Protein AF-A0A9D6SBI3-F1 (afdb_monomer_lite)

Secondary structure (DSSP, 8-state):
---------------------------------------PPPP-PPSS--HHHHHHHHHHH-TTGGGTEEEEEE-SS--S-TT--EEEE-TT---TTSTTTPPPPSTT--EEEEE-GGGG-TTS-HHHHHHHHHHHHHHHHHHHH-SSS-----S-HHHHHHHHHHHHHHHHHHHHHTTTT-PPPHHHHHHHHHHHHHHHHHHHHHHHHH-GGGHHHHGGGS--TTSPPP--SSPPPPPTT--

Foldseek 3Di:
DDDDDDDDDDDDDDDDDDDDDDDDDDPPPPPPPPPPPPPPPDPDDDQDDDQVNLVVLCCVLPVCLVQQAVGEDEDAADPDDPLCQKDKFFVPADDCVDPNRHAAAERNGHIYMYHYSVSCDPVWDQLLSSLVSQLNSQVRCCRYPCQLPHQADQVDVLLSVLLSQLLSLQQSLQCVLVCSRPDGDPVSNVSSVVSNCVSVVVNQVCCCVPPVVQCVQSVLQRDDRNDHRDRCRDRDDGPVPGD

Sequence (243 aa):
MGITISKSAAALSAAMAGGRPVPLLGAAFLSVWTLQWFAAPLPARGLGETPGQLSTILSDLRPDFRLYVREIRQVPRRRFPVTHYTALVRPGGDDPLEAASAPRPGRDHRNDILFYPDSFGIERTEGWRLLLLDHEYLHAKHLAEAHSVPLAGFGAAQADRHFFEAVAWGHNIAEARRGAYGPLAGRDWQEALGNYERHLEAFRQFVHRAQPSAWGYWSRFFPEPGDPFPSITTFPPAPEGSP

Radius of gyration: 23.83 Å; chains: 1; bounding box: 62×71×63 Å

pLDDT: mean 73.93, std 24.07, range [21.8, 96.62]

Structure (mmCIF, N/CA/C/O backbone):
data_AF-A0A9D6SBI3-F1
#
_entry.id   AF-A0A9D6SBI3-F1
#
loop_
_atom_site.group_PDB
_atom_site.id
_atom_site.type_symbol
_atom_site.label_atom_id
_atom_site.label_alt_id
_atom_site.label_comp_id
_atom_site.label_asym_id
_atom_site.label_entity_id
_atom_site.label_seq_id
_atom_site.pdbx_PDB_ins_code
_atom_site.Cartn_x
_atom_site.Cartn_y
_atom_site.Cartn_z
_atom_site.occupancy
_atom_site.B_iso_or_equiv
_atom_site.auth_seq_id
_atom_site.auth_comp_id
_atom_site.auth_asym_id
_atom_site.auth_atom_id
_atom_site.pdbx_PDB_model_num
ATOM 1 N N . MET A 1 1 ? -5.389 51.239 -4.627 1.00 40.69 1 MET A N 1
ATOM 2 C CA . MET A 1 1 ? -5.672 50.090 -5.516 1.00 40.69 1 MET A CA 1
ATOM 3 C C . MET A 1 1 ? -6.324 49.020 -4.645 1.00 40.69 1 MET A C 1
ATOM 5 O O . MET A 1 1 ? -5.610 48.363 -3.915 1.00 40.69 1 MET A O 1
ATOM 9 N N . GLY A 1 2 ? -7.641 48.924 -4.455 1.00 25.11 2 GLY A N 1
ATOM 10 C CA . GLY A 1 2 ? -8.756 49.058 -5.398 1.00 25.11 2 GLY A CA 1
ATOM 11 C C . GLY A 1 2 ? -9.177 47.661 -5.883 1.00 25.11 2 GLY A C 1
ATOM 12 O O . GLY A 1 2 ? -8.694 47.238 -6.920 1.00 25.11 2 GLY A O 1
ATOM 13 N N . ILE A 1 3 ? -9.825 46.850 -5.030 1.00 23.92 3 ILE A N 1
ATOM 14 C CA . ILE A 1 3 ? -11.180 46.260 -5.184 1.00 23.92 3 ILE A CA 1
ATOM 15 C C . ILE A 1 3 ? -11.633 46.126 -6.653 1.00 23.92 3 ILE A C 1
AT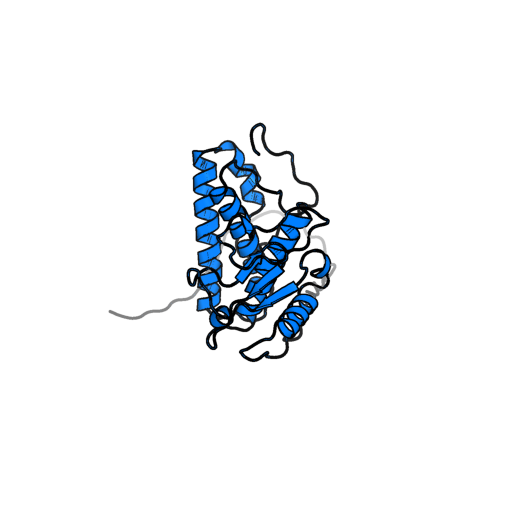OM 17 O O . ILE A 1 3 ? -11.634 47.133 -7.357 1.00 23.92 3 ILE A O 1
ATOM 21 N N . THR A 1 4 ? -12.117 44.946 -7.083 1.00 22.67 4 THR A N 1
ATOM 22 C CA . THR A 1 4 ? -13.509 44.720 -7.572 1.00 22.67 4 THR A CA 1
ATOM 23 C C . THR A 1 4 ? -13.724 43.314 -8.173 1.00 22.67 4 THR A C 1
ATOM 25 O O . THR A 1 4 ? -12.870 42.743 -8.841 1.00 22.67 4 THR A O 1
ATOM 28 N N . ILE A 1 5 ? -14.915 42.798 -7.865 1.00 25.52 5 ILE A N 1
ATOM 29 C CA . ILE A 1 5 ? -15.647 41.588 -8.276 1.00 25.52 5 ILE A CA 1
ATOM 30 C C . ILE A 1 5 ? -16.266 41.748 -9.682 1.00 25.52 5 ILE A C 1
ATOM 32 O O . ILE A 1 5 ? -16.777 42.823 -9.954 1.00 25.52 5 ILE A O 1
ATOM 36 N N . SER A 1 6 ? -16.389 40.688 -10.499 1.00 22.30 6 SER A N 1
ATOM 37 C CA . SER A 1 6 ? -17.553 40.423 -11.400 1.00 22.30 6 SER A CA 1
ATOM 38 C C . SER A 1 6 ? -17.340 39.055 -12.076 1.00 22.30 6 SER A C 1
ATOM 40 O O . SER A 1 6 ? -16.240 38.812 -12.550 1.00 22.30 6 SER A O 1
ATOM 42 N N . LYS A 1 7 ? -18.196 38.021 -12.082 1.00 22.55 7 LYS A N 1
ATOM 43 C CA . LYS A 1 7 ? -19.643 37.832 -12.330 1.00 22.55 7 LYS A CA 1
ATOM 44 C C . LYS A 1 7 ? -20.159 38.315 -13.699 1.00 22.55 7 LYS A C 1
ATOM 46 O O . LYS A 1 7 ? -20.086 39.499 -14.000 1.00 22.55 7 LYS A O 1
ATOM 51 N N . SER A 1 8 ? -20.800 37.364 -14.396 1.00 22.08 8 SER A N 1
ATOM 52 C CA . SER A 1 8 ? -21.839 37.506 -15.439 1.00 22.08 8 SER A CA 1
ATOM 53 C C . SER A 1 8 ? -21.331 37.817 -16.861 1.00 22.08 8 SER A C 1
ATOM 55 O O . SER A 1 8 ? -20.632 38.794 -17.064 1.00 22.08 8 SER A O 1
ATOM 57 N N . ALA A 1 9 ? -21.480 36.921 -17.845 1.00 22.86 9 ALA A N 1
ATOM 58 C CA . ALA A 1 9 ? -22.693 36.454 -18.548 1.00 22.86 9 ALA A CA 1
ATOM 59 C C . ALA A 1 9 ? -23.105 37.354 -19.730 1.00 22.86 9 ALA A C 1
ATOM 61 O O . ALA A 1 9 ? -23.306 38.545 -19.535 1.00 22.86 9 ALA A O 1
ATOM 62 N N . ALA A 1 10 ? -23.273 36.723 -20.904 1.00 23.36 10 ALA A N 1
ATOM 63 C CA . ALA A 1 10 ? -24.149 37.031 -22.058 1.00 23.36 10 ALA A CA 1
ATOM 64 C C . ALA A 1 10 ? -23.394 36.654 -23.356 1.00 23.36 10 ALA A C 1
ATOM 66 O O . ALA A 1 10 ? -22.311 37.170 -23.590 1.00 23.36 10 ALA A O 1
ATOM 67 N N . ALA A 1 11 ? -23.749 35.619 -24.124 1.00 22.62 11 ALA A N 1
ATOM 68 C CA . ALA A 1 11 ? -25.006 35.290 -24.813 1.00 22.62 11 ALA A CA 1
ATOM 69 C C . ALA A 1 11 ? -25.201 36.017 -26.161 1.00 22.62 11 ALA A C 1
ATOM 71 O O . ALA A 1 11 ? -24.987 37.221 -26.255 1.00 22.62 11 ALA A O 1
ATOM 72 N N . LEU A 1 12 ? -25.737 35.237 -27.120 1.00 23.00 12 LEU A N 1
ATOM 73 C CA . LEU A 1 12 ? -26.330 35.593 -28.425 1.00 23.00 12 LEU A CA 1
ATOM 74 C C . LEU A 1 12 ? -25.349 35.984 -29.547 1.00 23.00 12 LEU A C 1
ATOM 76 O O . LEU A 1 12 ? -24.367 36.663 -29.313 1.00 23.00 12 LEU A O 1
ATOM 80 N N . SER A 1 13 ? -25.568 35.665 -30.823 1.00 25.75 13 SER A N 1
ATOM 81 C CA . SER A 1 13 ? -26.599 34.903 -31.543 1.00 25.75 13 SER A CA 1
ATOM 82 C C . SER A 1 13 ? -26.115 34.786 -32.994 1.00 25.75 13 SER A C 1
ATOM 84 O O . SER A 1 13 ? -25.568 35.759 -33.504 1.00 25.75 13 SER A O 1
ATOM 86 N N . ALA A 1 14 ? -26.408 33.686 -33.687 1.00 26.80 14 ALA A N 1
ATOM 87 C CA . ALA A 1 14 ? -26.990 33.739 -35.034 1.00 26.80 14 ALA A CA 1
ATOM 88 C C . ALA A 1 14 ? -27.436 32.336 -35.455 1.00 26.80 14 ALA A C 1
ATOM 90 O O . ALA A 1 14 ? -26.639 31.419 -35.627 1.00 26.80 14 ALA A O 1
ATOM 91 N N . ALA A 1 15 ? -28.751 32.207 -35.568 1.00 26.50 15 ALA A N 1
ATOM 92 C CA . ALA A 1 15 ? -29.478 31.052 -36.052 1.00 26.50 15 ALA A CA 1
ATOM 93 C C . ALA A 1 15 ? -29.765 31.175 -37.560 1.00 26.50 15 ALA A C 1
ATOM 95 O O . ALA A 1 15 ? -29.523 32.225 -38.153 1.00 26.50 15 ALA A O 1
ATOM 96 N N . MET A 1 16 ? -30.450 30.138 -38.067 1.00 29.08 16 MET A N 1
ATOM 97 C CA . MET A 1 16 ? -31.272 30.041 -39.294 1.00 29.08 16 MET A CA 1
ATOM 98 C C . MET A 1 16 ? -30.563 29.264 -40.430 1.00 29.08 16 MET A C 1
ATOM 100 O O . MET A 1 16 ? -29.425 29.558 -40.752 1.00 29.08 16 MET A O 1
ATOM 104 N N . ALA A 1 17 ? -31.152 28.254 -41.085 1.00 32.38 17 ALA A N 1
ATOM 105 C CA . ALA A 1 17 ? -32.557 27.851 -41.169 1.00 32.38 17 ALA A CA 1
ATOM 106 C C . ALA A 1 17 ? -32.738 26.399 -41.675 1.00 32.38 17 ALA A C 1
ATOM 108 O O . ALA A 1 17 ? -31.908 25.887 -42.420 1.00 32.38 17 ALA A O 1
ATOM 109 N N . GLY A 1 18 ? -33.910 25.827 -41.357 1.00 31.30 18 GLY A N 1
ATOM 110 C CA . GLY A 1 18 ? -34.549 24.698 -42.053 1.00 31.30 18 GLY A CA 1
ATOM 111 C C . GLY A 1 18 ? -34.526 23.398 -41.243 1.00 31.30 18 GLY A C 1
ATOM 112 O O . GLY A 1 18 ? -33.473 22.819 -41.053 1.00 31.30 18 GLY A O 1
ATOM 113 N N . GLY A 1 19 ? -35.607 22.836 -40.708 1.00 33.25 19 GLY A N 1
ATOM 114 C CA . GLY A 1 19 ? -37.036 23.050 -40.899 1.00 33.25 19 GLY A CA 1
ATOM 115 C C . GLY A 1 19 ? -37.713 21.676 -40.942 1.00 33.25 19 GLY A C 1
ATOM 116 O O . GLY A 1 19 ? -37.512 20.958 -41.915 1.00 33.25 19 GLY A O 1
ATOM 117 N N . ARG A 1 20 ? -38.477 21.316 -39.896 1.00 39.62 20 ARG A N 1
ATOM 118 C CA . ARG A 1 20 ? -39.782 20.604 -39.910 1.00 39.62 20 ARG A CA 1
ATOM 119 C C . ARG A 1 20 ? -40.164 20.067 -38.510 1.00 39.62 20 ARG A C 1
ATOM 121 O O . ARG A 1 20 ? -39.271 19.670 -37.768 1.00 39.62 20 ARG A O 1
ATOM 128 N N . PRO A 1 21 ? -41.465 20.051 -38.146 1.00 47.12 21 PRO A N 1
ATOM 129 C CA . PRO A 1 21 ? -41.946 19.655 -36.820 1.00 47.12 21 PRO A CA 1
ATOM 130 C C . PRO A 1 21 ? -42.383 18.181 -36.773 1.00 47.12 21 PRO A C 1
ATOM 132 O O . PRO A 1 21 ? -42.987 17.691 -37.726 1.00 47.12 21 PRO A O 1
ATOM 135 N N . VAL A 1 22 ? -42.147 17.500 -35.646 1.00 38.94 22 VAL A N 1
ATOM 136 C CA . VAL A 1 22 ? -42.739 16.191 -35.287 1.00 38.94 22 VAL A CA 1
ATOM 137 C C . VAL A 1 22 ? -42.985 16.187 -33.759 1.00 38.94 22 VAL A C 1
ATOM 139 O O . VAL A 1 22 ? -42.202 16.811 -33.041 1.00 38.94 22 VAL A O 1
ATOM 142 N N . PRO A 1 23 ? -44.100 15.615 -33.253 1.00 42.81 23 PRO A N 1
ATOM 143 C CA . PRO A 1 23 ? -44.744 16.064 -32.019 1.00 42.81 23 PRO A CA 1
ATOM 144 C C . PRO A 1 23 ? -44.244 15.383 -30.735 1.00 42.81 23 PRO A C 1
ATOM 146 O O . PRO A 1 23 ? -43.630 14.321 -30.758 1.00 42.81 23 PRO A O 1
ATOM 149 N N . LEU A 1 24 ? -44.586 16.043 -29.622 1.00 41.03 24 LEU A N 1
ATOM 150 C CA . LEU A 1 24 ? -44.698 15.562 -28.239 1.00 41.03 24 LEU A CA 1
ATOM 151 C C . LEU A 1 24 ? -44.748 14.037 -28.073 1.00 41.03 24 LEU A C 1
ATOM 153 O O . LEU A 1 24 ? -45.721 13.421 -28.492 1.00 41.03 24 LEU A O 1
ATOM 157 N N . LEU A 1 25 ? -43.788 13.482 -27.326 1.00 34.31 25 LEU A N 1
ATOM 158 C CA . LEU A 1 25 ? -43.951 12.279 -26.504 1.00 34.31 25 LEU A CA 1
ATOM 159 C C . LEU A 1 25 ? -42.795 12.190 -25.492 1.00 34.31 25 LEU A C 1
ATOM 161 O O . LEU A 1 25 ? -41.629 12.244 -25.867 1.00 34.31 25 LEU A O 1
ATOM 165 N N . GLY A 1 26 ? -43.138 12.008 -24.216 1.00 29.22 26 GLY A N 1
ATOM 166 C CA . GLY A 1 26 ? -42.244 11.414 -23.221 1.00 29.22 26 GLY A CA 1
ATOM 167 C C . GLY A 1 26 ? -41.414 12.384 -22.385 1.00 29.22 26 GLY A C 1
ATOM 168 O O . GLY A 1 26 ? -40.230 12.586 -22.633 1.00 29.22 26 GLY A O 1
ATOM 169 N N . ALA A 1 27 ? -42.006 12.885 -21.299 1.00 33.59 27 ALA A N 1
ATOM 170 C CA . ALA A 1 27 ? -41.242 13.261 -20.117 1.00 33.59 27 ALA A CA 1
ATOM 171 C C . ALA A 1 27 ? -40.546 12.002 -19.564 1.00 33.59 27 ALA A C 1
ATOM 173 O O . ALA A 1 27 ? -41.149 11.218 -18.833 1.00 33.59 27 ALA A O 1
ATOM 174 N N . ALA A 1 28 ? -39.289 11.780 -19.944 1.00 32.66 28 ALA A N 1
ATOM 175 C CA . ALA A 1 28 ? -38.443 10.786 -19.303 1.00 32.66 28 ALA A CA 1
ATOM 176 C C . ALA A 1 28 ? -37.880 11.397 -18.013 1.00 32.66 28 ALA A C 1
ATOM 178 O O . ALA A 1 28 ? -36.919 12.164 -18.027 1.00 32.66 28 ALA A O 1
ATOM 179 N N . PHE A 1 29 ? -38.521 11.061 -16.894 1.00 29.39 29 PHE A N 1
ATOM 180 C CA . PHE A 1 29 ? -37.948 11.166 -15.557 1.00 29.39 29 PHE A CA 1
ATOM 181 C C . PHE A 1 29 ? -36.638 10.360 -15.520 1.00 29.39 29 PHE A C 1
ATOM 183 O O . PHE A 1 29 ? -36.647 9.146 -15.315 1.00 29.39 29 PHE A O 1
ATOM 190 N N . LEU A 1 30 ? -35.496 11.022 -15.710 1.00 25.56 30 LEU A N 1
ATOM 191 C CA . LEU A 1 30 ? -34.204 10.476 -15.304 1.00 25.56 30 LEU A CA 1
ATOM 192 C C . LEU A 1 30 ? -34.139 10.554 -13.779 1.00 25.56 30 LEU A C 1
ATOM 194 O O . LEU A 1 30 ? -33.688 11.530 -13.187 1.00 25.56 30 LEU A O 1
ATOM 198 N N . SER A 1 31 ? -34.663 9.505 -13.154 1.00 25.56 31 SER A N 1
ATOM 199 C CA . SER A 1 31 ? -34.461 9.224 -11.740 1.00 25.56 31 SER A CA 1
ATOM 200 C C . SER A 1 31 ? -32.987 8.873 -11.568 1.00 25.56 31 SER A C 1
ATOM 202 O O . SER A 1 31 ? -32.574 7.741 -11.819 1.00 25.56 31 SER A O 1
ATOM 204 N N . VAL A 1 32 ? -32.174 9.864 -11.208 1.00 25.27 32 VAL A N 1
ATOM 205 C CA . VAL A 1 32 ? -30.809 9.632 -10.741 1.00 25.27 32 VAL A CA 1
ATOM 206 C C . VAL A 1 32 ? -30.940 8.907 -9.407 1.00 25.27 32 VAL A C 1
ATOM 208 O O . VAL A 1 32 ? -31.175 9.518 -8.369 1.00 25.27 32 VAL A O 1
ATOM 211 N N . TRP A 1 33 ? -30.831 7.582 -9.442 1.00 21.80 33 TRP A N 1
ATOM 212 C CA . TRP A 1 33 ? -30.535 6.798 -8.255 1.00 21.80 33 TRP A CA 1
ATOM 213 C C . TRP A 1 33 ? -29.133 7.194 -7.791 1.00 21.80 33 TRP A C 1
ATOM 215 O O . TRP A 1 33 ? -28.132 6.639 -8.236 1.00 21.80 33 TRP A O 1
ATOM 225 N N . THR A 1 34 ? -29.044 8.178 -6.901 1.00 27.89 34 THR A N 1
ATOM 226 C CA . THR A 1 34 ? -27.882 8.316 -6.030 1.00 27.89 34 THR A CA 1
ATOM 227 C C . THR A 1 34 ? -27.866 7.096 -5.118 1.00 27.89 34 THR A C 1
ATOM 229 O O . THR A 1 34 ? -28.517 7.080 -4.075 1.00 27.89 34 THR A O 1
ATOM 232 N N . LEU A 1 35 ? -27.132 6.055 -5.510 1.00 25.70 35 LEU A N 1
ATOM 233 C CA . LEU A 1 35 ? -26.641 5.052 -4.572 1.00 25.70 35 LEU A CA 1
ATOM 234 C C . LEU A 1 35 ? -25.623 5.748 -3.656 1.00 25.70 35 LEU A C 1
ATOM 236 O O . LEU A 1 35 ? -24.416 5.671 -3.859 1.00 25.70 35 LEU A O 1
ATOM 240 N N . GLN A 1 36 ? -26.123 6.477 -2.657 1.00 26.06 36 GLN A N 1
ATOM 241 C CA . GLN A 1 36 ? -25.340 6.819 -1.478 1.00 26.06 36 GLN A CA 1
ATOM 242 C C . GLN A 1 36 ? -25.132 5.517 -0.711 1.00 26.06 36 GLN A C 1
ATOM 244 O O . GLN A 1 36 ? -25.975 5.092 0.077 1.00 26.06 36 GLN A O 1
ATOM 249 N N . TRP A 1 37 ? -24.017 4.848 -0.992 1.00 28.08 37 TRP A N 1
ATOM 250 C CA . TRP A 1 37 ? -23.485 3.842 -0.089 1.00 28.08 37 TRP A CA 1
ATOM 251 C C . TRP A 1 37 ? -23.109 4.567 1.199 1.00 28.08 37 TRP A C 1
ATOM 253 O O . TRP A 1 37 ? -22.059 5.199 1.291 1.00 28.08 37 TRP A O 1
ATOM 263 N N . PHE A 1 38 ? -23.991 4.516 2.193 1.00 29.05 38 PHE A N 1
ATOM 264 C CA . PHE A 1 38 ? -23.597 4.779 3.566 1.00 29.05 38 PHE A CA 1
ATOM 265 C C . PHE A 1 38 ? -22.684 3.624 3.978 1.00 29.05 38 PHE A C 1
ATOM 267 O O . PHE A 1 38 ? -23.150 2.600 4.474 1.00 29.05 38 PHE A O 1
ATOM 274 N N . ALA A 1 39 ? -21.380 3.764 3.735 1.00 35.59 39 ALA A N 1
ATOM 275 C CA . ALA A 1 39 ? -20.413 3.023 4.524 1.00 35.59 39 ALA A CA 1
ATOM 276 C C . ALA A 1 39 ? -20.689 3.418 5.978 1.00 35.59 39 ALA A C 1
ATOM 278 O O . ALA A 1 39 ? -20.607 4.599 6.331 1.00 35.59 39 ALA A O 1
ATOM 279 N N . ALA A 1 40 ? -21.136 2.459 6.790 1.00 32.94 40 ALA A N 1
ATOM 280 C CA . ALA A 1 40 ? -21.323 2.700 8.209 1.00 32.94 40 ALA A CA 1
ATOM 281 C C . ALA A 1 40 ? -19.995 3.243 8.762 1.00 32.94 40 ALA A C 1
ATOM 283 O O . ALA A 1 40 ? -18.948 2.667 8.452 1.00 32.94 40 ALA A O 1
ATOM 284 N N . PRO A 1 41 ? -20.000 4.351 9.525 1.00 40.28 41 PRO A N 1
ATOM 285 C CA . PRO A 1 41 ? -18.776 4.830 10.140 1.00 40.28 41 PRO A CA 1
ATOM 286 C C . PRO A 1 41 ? -18.218 3.703 11.010 1.00 40.28 41 PRO A C 1
ATOM 288 O O . PRO A 1 41 ? -18.918 3.183 11.884 1.00 40.28 41 PRO A O 1
ATOM 291 N N . LEU A 1 42 ? -16.979 3.295 10.728 1.00 46.16 42 LEU A N 1
ATOM 292 C CA . LEU A 1 42 ? -16.265 2.360 11.585 1.00 46.16 42 LEU A CA 1
ATOM 293 C C . LEU A 1 42 ? -16.191 2.969 12.999 1.00 46.16 42 LEU A C 1
ATOM 295 O O . LEU A 1 42 ? -16.091 4.193 13.142 1.00 46.16 42 LEU A O 1
ATOM 299 N N . PRO A 1 43 ? -16.344 2.155 14.057 1.00 39.28 43 PRO A N 1
ATOM 300 C CA . PRO A 1 43 ? -16.328 2.662 15.420 1.00 39.28 43 PRO A CA 1
ATOM 301 C C . PRO A 1 43 ? -14.975 3.313 15.706 1.00 39.28 43 PRO A C 1
ATOM 303 O O . PRO A 1 43 ? -13.946 2.692 15.461 1.00 39.28 43 PRO A O 1
ATOM 306 N N . ALA A 1 44 ? -14.982 4.519 16.282 1.00 41.78 44 ALA A N 1
ATOM 307 C CA . ALA A 1 44 ? -13.768 5.250 16.636 1.00 41.78 44 ALA A CA 1
ATOM 308 C C . ALA A 1 44 ? -12.866 4.403 17.557 1.00 41.78 44 ALA A C 1
ATOM 310 O O . ALA A 1 44 ? -13.132 4.251 18.753 1.00 41.78 44 ALA A O 1
ATOM 311 N N . ARG A 1 45 ? -11.803 3.820 16.993 1.00 48.06 45 ARG A N 1
ATOM 312 C CA . ARG A 1 45 ? -10.835 2.975 17.711 1.00 48.06 45 ARG A CA 1
ATOM 313 C C . ARG A 1 45 ? -9.715 3.843 18.296 1.00 48.06 45 ARG A C 1
ATOM 315 O O . ARG A 1 45 ? -9.148 4.693 17.606 1.00 48.06 45 ARG A O 1
ATOM 322 N N . GLY A 1 46 ? -9.423 3.650 19.584 1.00 43.94 46 GLY A N 1
ATOM 323 C CA . GLY A 1 46 ? -8.416 4.403 20.339 1.00 43.94 46 GLY A CA 1
ATOM 324 C C . GLY A 1 46 ? -6.970 4.028 19.996 1.00 43.94 46 GLY A C 1
ATOM 325 O O . GLY A 1 46 ? -6.706 3.017 19.356 1.00 43.94 46 GLY A O 1
ATOM 326 N N . LEU A 1 47 ? -6.037 4.865 20.443 1.00 51.28 47 LEU A N 1
ATOM 327 C CA . LEU A 1 47 ? -4.593 4.692 20.278 1.00 51.28 47 LEU A CA 1
ATOM 328 C C . LEU A 1 47 ? -4.076 3.542 21.147 1.00 51.28 47 LEU A C 1
ATOM 330 O O . LEU A 1 47 ? -4.422 3.466 22.324 1.00 51.28 47 LEU A O 1
ATOM 334 N N . GLY A 1 48 ? -3.229 2.678 20.580 1.00 65.44 48 GLY A N 1
ATOM 335 C CA . GLY A 1 48 ? -2.722 1.478 21.259 1.00 65.44 48 GLY A CA 1
ATOM 336 C C . GLY A 1 48 ? -3.425 0.187 20.838 1.00 65.44 48 GLY A C 1
ATOM 337 O O . GLY A 1 48 ? -3.643 -0.693 21.670 1.00 65.44 48 GLY A O 1
ATOM 338 N N . GLU A 1 49 ? -3.798 0.075 19.562 1.00 78.00 49 GLU A N 1
ATOM 339 C CA . GLU A 1 49 ? -4.414 -1.137 19.032 1.00 78.00 49 GLU A CA 1
ATOM 340 C C . GLU A 1 49 ? -3.495 -2.346 19.200 1.00 78.00 49 GLU A C 1
ATOM 342 O O . GLU A 1 49 ? -2.335 -2.364 18.788 1.00 78.00 49 GLU A O 1
ATOM 347 N N . THR A 1 50 ? -4.057 -3.388 19.796 1.00 87.44 50 THR A N 1
ATOM 348 C CA . THR A 1 50 ? -3.426 -4.698 19.875 1.00 87.44 50 THR A CA 1
ATOM 349 C C . THR A 1 50 ? -3.421 -5.366 18.498 1.00 87.44 50 THR A C 1
ATOM 351 O O . THR A 1 50 ? -4.322 -5.128 17.686 1.00 87.44 50 THR A O 1
ATOM 354 N N . PRO A 1 51 ? -2.488 -6.298 18.242 1.00 89.56 51 PRO A N 1
ATOM 355 C CA . PRO A 1 51 ? -2.519 -7.146 17.053 1.00 89.56 51 PRO A CA 1
ATOM 356 C C . PRO A 1 51 ? -3.881 -7.791 16.756 1.00 89.56 51 PRO A C 1
ATOM 358 O O . PRO A 1 51 ? -4.305 -7.859 15.604 1.00 89.56 51 PRO A O 1
ATOM 361 N N . GLY A 1 52 ? -4.594 -8.230 17.800 1.00 91.38 52 GLY A N 1
ATOM 362 C CA . GLY A 1 52 ? -5.929 -8.814 17.668 1.00 91.38 52 GLY A CA 1
ATOM 363 C C . GLY A 1 52 ? -6.959 -7.809 17.154 1.00 91.38 52 GLY A C 1
ATOM 364 O O . GLY A 1 52 ? -7.720 -8.133 16.248 1.00 91.38 52 GLY A O 1
ATOM 365 N N . GLN A 1 53 ? -6.937 -6.575 17.667 1.00 90.75 53 GLN A N 1
ATOM 366 C CA . GLN A 1 53 ? -7.810 -5.508 17.175 1.00 90.75 53 GLN A CA 1
ATOM 367 C C . GLN A 1 53 ? -7.512 -5.191 15.713 1.00 90.75 53 GLN A C 1
ATOM 369 O O . GLN A 1 53 ? -8.448 -5.219 14.922 1.00 90.75 53 GLN A O 1
ATOM 374 N N . LEU A 1 54 ? -6.239 -4.985 15.344 1.00 91.06 54 LEU A N 1
ATOM 375 C CA . LEU A 1 54 ? -5.813 -4.746 13.953 1.00 91.06 54 LEU A CA 1
ATOM 376 C C . LEU A 1 54 ? -6.251 -5.871 13.015 1.00 91.06 54 LEU A C 1
ATOM 378 O O . LEU A 1 54 ? -6.689 -5.616 11.897 1.00 91.06 54 LEU A O 1
ATOM 382 N N . SER A 1 55 ? -6.199 -7.115 13.487 1.00 93.94 55 SER A N 1
ATOM 383 C CA . SER A 1 55 ? -6.678 -8.253 12.714 1.00 93.94 55 SER A CA 1
ATOM 384 C C . SER A 1 55 ? -8.190 -8.224 12.497 1.00 93.94 55 SER A C 1
ATOM 386 O O . SER A 1 55 ? -8.632 -8.640 11.430 1.00 93.94 55 SER A O 1
ATOM 388 N N . THR A 1 56 ? -8.976 -7.766 13.473 1.00 93.44 56 THR A N 1
ATOM 389 C CA . THR A 1 56 ? -10.418 -7.551 13.295 1.00 93.44 56 THR A CA 1
ATOM 390 C C . THR A 1 56 ? -10.670 -6.417 12.309 1.00 93.44 56 THR A C 1
ATOM 392 O O . THR A 1 56 ? -11.452 -6.597 11.386 1.00 93.44 56 THR A O 1
ATOM 395 N N . ILE A 1 57 ? -9.948 -5.296 12.436 1.00 91.75 57 ILE A N 1
ATOM 396 C CA . ILE A 1 57 ? -10.045 -4.168 11.497 1.00 91.75 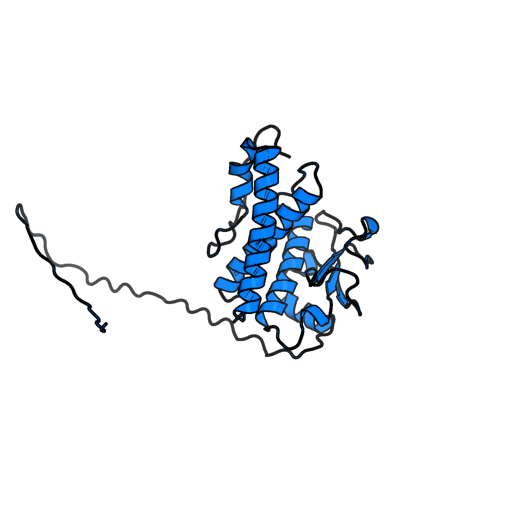57 ILE A CA 1
ATOM 397 C C . ILE A 1 57 ? -9.824 -4.639 10.058 1.00 91.75 57 ILE A C 1
ATOM 399 O O . ILE A 1 57 ? -10.634 -4.355 9.179 1.00 91.75 57 ILE A O 1
ATOM 403 N N . LEU A 1 58 ? -8.730 -5.366 9.820 1.00 93.44 58 LEU A N 1
ATOM 404 C CA . LEU A 1 58 ? -8.389 -5.829 8.482 1.00 93.44 58 LEU A CA 1
ATOM 405 C C . LEU A 1 58 ? -9.391 -6.874 7.975 1.00 93.44 58 LEU A C 1
ATOM 407 O O . LEU A 1 58 ? -9.685 -6.890 6.787 1.00 93.44 58 LEU A O 1
ATOM 411 N N . SER A 1 59 ? -9.971 -7.687 8.863 1.00 94.88 59 SER A N 1
ATOM 412 C CA . SER A 1 59 ? -11.063 -8.601 8.509 1.00 94.88 59 SER A CA 1
ATOM 413 C C . SER A 1 59 ? -12.327 -7.870 8.066 1.00 94.88 59 SER A C 1
ATOM 415 O O . SER A 1 59 ? -13.000 -8.345 7.154 1.00 94.88 59 SER A O 1
ATOM 417 N N . ASP A 1 60 ? -12.655 -6.750 8.714 1.00 93.06 60 ASP A N 1
ATOM 418 C CA . ASP A 1 60 ? -13.809 -5.922 8.358 1.00 93.06 60 ASP A CA 1
ATOM 419 C C . ASP A 1 60 ? -13.583 -5.252 6.990 1.00 93.06 60 ASP A C 1
ATOM 421 O O . ASP A 1 60 ? -14.490 -5.197 6.161 1.00 93.06 60 ASP A O 1
ATOM 425 N N . LEU A 1 61 ? -12.359 -4.770 6.740 1.00 92.31 61 LEU A N 1
ATOM 426 C CA . LEU A 1 61 ? -11.989 -4.065 5.510 1.00 92.31 61 LEU A CA 1
ATOM 427 C C . LEU A 1 61 ? -11.807 -5.011 4.312 1.00 92.31 61 LEU A C 1
ATOM 429 O O . LEU A 1 61 ? -12.228 -4.701 3.197 1.00 92.31 61 LEU A O 1
ATOM 433 N N . ARG A 1 62 ? -11.172 -6.166 4.536 1.00 94.00 62 ARG A N 1
ATOM 434 C CA . ARG A 1 62 ? -10.804 -7.166 3.526 1.00 94.00 62 ARG A CA 1
ATOM 435 C C . ARG A 1 62 ? -11.109 -8.572 4.060 1.00 94.00 62 ARG A C 1
ATOM 437 O O . ARG A 1 62 ? -10.224 -9.227 4.611 1.00 94.00 62 ARG A O 1
ATOM 444 N N . PRO A 1 63 ? -12.340 -9.086 3.883 1.00 94.69 63 PRO A N 1
ATOM 445 C CA . PRO A 1 63 ? -12.742 -10.389 4.429 1.00 94.69 63 PRO A CA 1
ATOM 446 C C . PRO A 1 63 ? -11.884 -11.582 3.972 1.00 94.69 63 PRO A C 1
ATOM 448 O O . PRO A 1 63 ? -11.858 -12.617 4.635 1.00 94.69 63 PRO A O 1
ATOM 451 N N . ASP A 1 64 ? -11.161 -11.446 2.858 1.00 93.38 64 ASP A N 1
ATOM 452 C CA . ASP A 1 64 ? -10.262 -12.461 2.305 1.00 93.38 64 ASP A CA 1
ATOM 453 C C . ASP A 1 64 ? -8.821 -12.384 2.847 1.00 93.38 64 ASP A C 1
ATOM 455 O O . ASP A 1 64 ? -8.006 -13.241 2.510 1.00 93.38 64 ASP A O 1
ATOM 459 N N . PHE A 1 65 ? -8.471 -11.421 3.713 1.00 94.06 65 PHE A N 1
ATOM 460 C CA . PHE A 1 65 ? -7.073 -11.180 4.107 1.00 94.06 65 PHE A CA 1
ATOM 461 C C . PHE A 1 65 ? -6.357 -12.396 4.701 1.00 94.06 65 PHE A C 1
ATOM 463 O O . PHE A 1 65 ? -5.148 -12.537 4.527 1.00 94.06 65 PHE A O 1
ATOM 470 N N . ARG A 1 66 ? -7.084 -13.314 5.352 1.00 94.94 66 ARG A N 1
ATOM 471 C CA . ARG A 1 66 ? -6.525 -14.550 5.930 1.00 94.94 66 ARG A CA 1
ATOM 472 C C . ARG A 1 66 ? -5.968 -15.530 4.896 1.00 94.94 66 ARG A C 1
ATOM 474 O O . ARG A 1 66 ? -5.226 -16.442 5.279 1.00 94.94 66 ARG A O 1
ATOM 481 N N . LEU A 1 67 ? -6.313 -15.353 3.620 1.00 92.69 67 LEU A N 1
ATOM 482 C CA . LEU A 1 67 ? -5.713 -16.097 2.517 1.00 92.69 67 LEU A CA 1
ATOM 483 C C . LEU A 1 67 ? -4.251 -15.689 2.291 1.00 92.69 67 LEU A C 1
ATOM 485 O O . LEU A 1 67 ? -3.452 -16.544 1.928 1.00 92.69 67 LEU A O 1
ATOM 489 N N . TYR A 1 68 ? -3.877 -14.436 2.578 1.00 93.62 68 TYR A N 1
ATOM 490 C CA . TYR A 1 68 ? -2.556 -13.880 2.233 1.00 93.62 68 TYR A CA 1
ATOM 491 C C . TYR A 1 68 ? -1.725 -13.470 3.456 1.00 93.62 68 TYR A C 1
ATOM 493 O O . TYR A 1 68 ? -0.495 -13.547 3.449 1.00 93.62 68 TYR A O 1
ATOM 501 N N . VAL A 1 69 ? -2.389 -13.065 4.536 1.00 96.00 69 VAL A N 1
ATOM 502 C CA . VAL A 1 69 ? -1.764 -12.619 5.782 1.00 96.00 69 VAL A CA 1
ATOM 503 C C . VAL A 1 69 ? -1.907 -13.711 6.832 1.00 96.00 69 VAL A C 1
ATOM 505 O O . VAL A 1 69 ? -3.010 -14.151 7.170 1.00 96.00 69 VAL A O 1
ATOM 508 N N . ARG A 1 70 ? -0.773 -14.149 7.381 1.00 96.44 70 ARG A N 1
ATOM 509 C CA . ARG A 1 70 ? -0.735 -15.142 8.457 1.00 96.44 70 ARG A CA 1
ATOM 510 C C . ARG A 1 70 ? -1.093 -14.489 9.787 1.00 96.44 70 ARG A C 1
ATOM 512 O O . ARG A 1 70 ? -2.011 -14.935 10.476 1.00 96.44 70 ARG A O 1
ATOM 519 N N . GLU A 1 71 ? -0.365 -13.435 10.134 1.00 95.50 71 GLU A N 1
ATOM 520 C CA . GLU A 1 71 ? -0.422 -12.786 11.438 1.00 95.50 71 GLU A CA 1
ATOM 521 C C . GLU A 1 71 ? -0.089 -11.294 11.318 1.00 95.50 71 GLU A C 1
ATOM 523 O O . GLU A 1 71 ? 0.710 -10.898 10.474 1.00 95.50 71 GLU A O 1
ATOM 528 N N . ILE A 1 72 ? -0.679 -10.471 12.184 1.00 94.62 72 ILE A N 1
ATOM 529 C CA . ILE A 1 72 ? -0.233 -9.095 12.419 1.00 94.62 72 ILE A CA 1
ATOM 530 C C . ILE A 1 72 ? 0.559 -9.118 13.721 1.00 94.62 72 ILE A C 1
ATOM 532 O O . ILE A 1 72 ? 0.073 -9.642 14.719 1.00 94.62 72 ILE A O 1
ATOM 536 N N . ARG A 1 73 ? 1.772 -8.573 13.727 1.00 92.88 73 ARG A N 1
ATOM 537 C CA . ARG A 1 73 ? 2.663 -8.545 14.886 1.00 92.88 73 ARG A CA 1
ATOM 538 C C . ARG A 1 73 ? 3.046 -7.117 15.217 1.00 92.88 73 ARG A C 1
ATOM 540 O O . ARG A 1 73 ? 3.457 -6.350 14.353 1.00 92.88 73 ARG A O 1
ATOM 547 N N . GLN A 1 74 ? 2.951 -6.772 16.493 1.00 87.88 74 GLN A N 1
ATOM 548 C CA . GLN A 1 74 ? 3.421 -5.484 16.982 1.00 87.88 74 GLN A CA 1
ATOM 549 C C . GLN A 1 74 ? 4.925 -5.549 17.250 1.00 87.88 74 GLN A C 1
ATOM 551 O O . GLN A 1 74 ? 5.395 -6.433 17.969 1.00 87.88 74 GLN A O 1
ATOM 556 N N . VAL A 1 75 ? 5.671 -4.581 16.723 1.00 83.88 75 VAL A N 1
ATOM 557 C CA . VAL A 1 75 ? 7.099 -4.416 17.003 1.00 83.88 75 VAL A CA 1
ATOM 558 C C . VAL A 1 75 ? 7.276 -3.223 17.950 1.00 83.88 75 VAL A C 1
ATOM 560 O O . VAL A 1 75 ? 6.852 -2.117 17.612 1.00 83.88 75 VAL A O 1
ATOM 563 N N . PRO A 1 76 ? 7.887 -3.401 19.141 1.00 70.75 76 PRO A N 1
ATOM 564 C CA . PRO A 1 76 ? 7.879 -2.382 20.197 1.00 70.75 76 PRO A CA 1
ATOM 565 C C . PRO A 1 76 ? 8.513 -1.045 19.811 1.00 70.75 76 PRO A C 1
ATOM 567 O O . PRO A 1 76 ? 8.143 -0.006 20.352 1.00 70.75 76 PRO A O 1
ATOM 570 N N . ARG A 1 77 ? 9.506 -1.071 18.918 1.00 68.00 77 ARG A N 1
ATOM 571 C CA . ARG A 1 77 ? 10.184 0.120 18.411 1.00 68.00 77 ARG A CA 1
ATOM 572 C C . ARG A 1 77 ? 10.537 -0.069 16.952 1.00 68.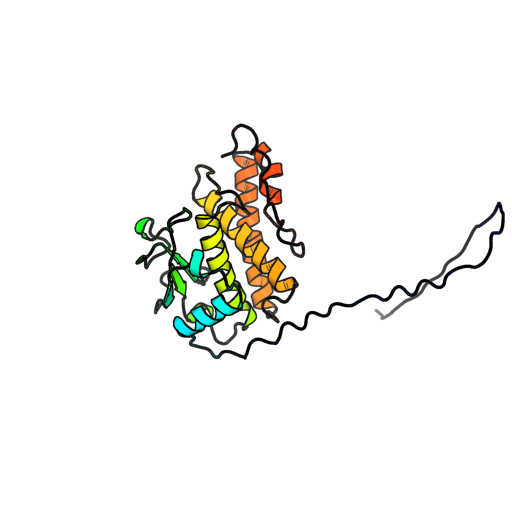00 77 ARG A C 1
ATOM 574 O O . ARG A 1 77 ? 11.092 -1.101 16.574 1.00 68.00 77 ARG A O 1
ATOM 581 N N . ARG A 1 78 ? 10.282 0.967 16.164 1.00 69.31 78 ARG A N 1
ATOM 582 C CA . ARG A 1 78 ? 10.793 1.075 14.805 1.00 69.31 78 ARG A CA 1
ATOM 583 C C . ARG A 1 78 ? 12.318 1.194 14.855 1.00 69.31 78 ARG A C 1
ATOM 585 O O . ARG A 1 78 ? 12.847 2.061 15.547 1.00 69.31 78 ARG A O 1
ATOM 592 N N . ARG A 1 79 ? 13.026 0.313 14.143 1.00 68.69 79 ARG A N 1
ATOM 593 C CA . ARG A 1 79 ? 14.494 0.372 13.961 1.00 68.69 79 ARG A CA 1
ATOM 594 C C . ARG A 1 79 ? 14.897 1.048 12.642 1.00 68.69 79 ARG A C 1
ATOM 596 O O . ARG A 1 79 ? 16.076 1.141 12.324 1.00 68.69 79 ARG A O 1
ATOM 603 N N . PHE A 1 80 ? 13.909 1.526 11.892 1.00 65.88 80 PHE A N 1
ATOM 604 C CA . PHE A 1 80 ? 14.022 1.992 10.511 1.00 65.88 80 PHE A CA 1
ATOM 605 C C . PHE A 1 80 ? 13.495 3.423 10.385 1.00 65.88 80 PHE A C 1
ATOM 607 O O . PHE A 1 80 ? 12.868 3.922 11.325 1.00 65.88 80 PHE A O 1
ATOM 614 N N . PRO A 1 81 ? 13.725 4.099 9.245 1.00 64.94 81 PRO A N 1
ATOM 615 C CA . PRO A 1 81 ? 13.256 5.462 9.045 1.00 64.94 81 PRO A CA 1
ATOM 616 C C . PRO A 1 81 ? 11.753 5.606 9.308 1.00 64.94 81 PRO A C 1
ATOM 618 O O . PRO A 1 81 ? 10.970 4.696 9.036 1.00 64.94 81 PRO A O 1
ATOM 621 N N . VAL A 1 82 ? 11.345 6.794 9.758 1.00 58.72 82 VAL A N 1
ATOM 622 C CA . VAL A 1 82 ? 9.939 7.171 10.022 1.00 58.72 82 VAL A CA 1
ATOM 623 C C . VAL A 1 82 ? 8.997 6.996 8.822 1.00 58.72 82 VAL A C 1
ATOM 625 O O . VAL A 1 82 ? 7.784 7.016 8.992 1.00 58.72 82 VAL A O 1
ATOM 628 N N . THR A 1 83 ? 9.536 6.757 7.628 1.00 61.12 83 THR A N 1
ATOM 629 C CA . THR A 1 83 ? 8.783 6.439 6.410 1.00 61.12 83 THR A CA 1
ATOM 630 C C . THR A 1 83 ? 8.363 4.968 6.289 1.00 61.12 83 THR A C 1
ATOM 632 O O . THR A 1 83 ? 7.592 4.646 5.394 1.00 61.12 83 THR A O 1
ATOM 635 N N . HIS A 1 84 ? 8.844 4.064 7.156 1.00 70.38 84 HIS A N 1
ATOM 636 C CA . HIS A 1 84 ? 8.382 2.667 7.219 1.00 70.38 84 HIS A CA 1
ATOM 637 C C . HIS A 1 84 ? 7.343 2.535 8.327 1.00 70.38 84 HIS A C 1
ATOM 639 O O . HIS A 1 84 ? 7.692 2.337 9.492 1.00 70.38 84 HIS A O 1
ATOM 645 N N . TYR A 1 85 ? 6.076 2.751 7.980 1.00 77.81 85 TYR A N 1
ATOM 646 C CA . TYR A 1 85 ? 4.976 2.773 8.948 1.00 77.81 85 TYR A CA 1
ATOM 647 C C . TYR A 1 85 ? 4.519 1.373 9.367 1.00 77.81 85 TYR A C 1
ATOM 649 O O . TYR A 1 85 ? 4.058 1.151 10.488 1.00 77.81 85 TYR A O 1
ATOM 657 N N . THR A 1 86 ? 4.680 0.432 8.463 1.00 86.00 86 THR A N 1
ATOM 658 C CA . THR A 1 86 ? 4.361 -0.982 8.581 1.00 86.00 86 THR A CA 1
ATOM 659 C C . THR A 1 86 ? 5.341 -1.729 7.683 1.00 86.00 86 THR A C 1
ATOM 661 O O . THR A 1 86 ? 6.135 -1.100 6.972 1.00 86.00 86 THR A O 1
ATOM 664 N N . ALA A 1 87 ? 5.366 -3.054 7.775 1.00 90.38 87 ALA A N 1
ATOM 665 C CA . ALA A 1 87 ? 6.125 -3.849 6.825 1.00 90.38 87 ALA A CA 1
ATOM 666 C C . ALA A 1 87 ? 5.560 -5.255 6.677 1.00 90.38 87 ALA A C 1
ATOM 668 O O . ALA A 1 87 ? 5.175 -5.879 7.663 1.00 90.38 87 ALA A O 1
ATOM 669 N N . LEU A 1 88 ? 5.621 -5.795 5.469 1.00 94.12 88 LEU A N 1
ATOM 670 C CA . LEU A 1 88 ? 5.364 -7.198 5.208 1.00 94.12 88 LEU A CA 1
ATOM 671 C C . LEU A 1 88 ? 6.659 -8.016 5.278 1.00 94.12 88 LEU A C 1
ATOM 673 O O . LEU A 1 88 ? 7.647 -7.709 4.611 1.00 94.12 88 LEU A O 1
ATOM 677 N N . VAL A 1 89 ? 6.648 -9.094 6.056 1.00 94.56 89 VAL A N 1
ATOM 678 C CA . VAL A 1 89 ? 7.801 -9.987 6.237 1.00 94.56 89 VAL A CA 1
ATOM 679 C C . VAL A 1 89 ? 7.381 -11.444 6.149 1.00 94.56 89 VAL A C 1
ATOM 681 O O . VAL A 1 89 ? 6.223 -11.794 6.370 1.00 94.56 89 VAL A O 1
ATOM 684 N N . ARG A 1 90 ? 8.328 -12.343 5.877 1.00 94.81 90 ARG A N 1
ATOM 685 C CA . ARG A 1 90 ? 8.049 -13.782 5.991 1.00 94.81 90 ARG A CA 1
ATOM 686 C C . ARG A 1 90 ? 7.666 -14.156 7.431 1.00 94.81 90 ARG A C 1
ATOM 688 O O . ARG A 1 90 ? 8.076 -13.463 8.367 1.00 94.81 90 ARG A O 1
ATOM 695 N N . PRO A 1 91 ? 6.986 -15.298 7.645 1.00 95.56 91 PRO A N 1
ATOM 696 C CA . PRO A 1 91 ? 6.725 -15.808 8.987 1.00 95.56 91 PRO A CA 1
ATOM 697 C C . PRO A 1 91 ? 7.985 -15.830 9.859 1.00 95.56 91 PRO A C 1
ATOM 699 O O . PRO A 1 91 ? 8.994 -16.434 9.486 1.00 95.56 91 PRO A O 1
ATOM 702 N N . GLY A 1 92 ? 7.919 -15.150 11.005 1.00 92.06 92 GLY A N 1
ATOM 703 C CA . GLY A 1 92 ? 9.023 -15.047 11.965 1.00 92.06 92 GLY A CA 1
ATOM 704 C C . GLY A 1 92 ? 10.120 -14.020 11.643 1.00 92.06 92 GLY A C 1
ATOM 705 O O . GLY A 1 92 ? 11.032 -13.885 12.449 1.00 92.06 92 GLY A O 1
ATOM 706 N N . GLY A 1 93 ? 10.054 -13.287 10.524 1.00 91.75 93 GLY A N 1
ATOM 707 C CA . GLY A 1 93 ? 10.972 -12.167 10.257 1.00 91.75 93 GLY A CA 1
ATOM 708 C C . GLY A 1 93 ? 10.694 -10.963 11.166 1.00 91.75 93 GLY A C 1
ATOM 709 O O . GLY A 1 93 ? 9.554 -10.732 11.555 1.00 91.75 93 GLY A O 1
ATOM 710 N N . ASP A 1 94 ? 11.696 -10.183 11.536 1.00 88.25 94 ASP A N 1
ATOM 711 C CA . ASP A 1 94 ? 11.541 -9.039 12.453 1.00 88.25 94 ASP A CA 1
ATOM 712 C C . ASP A 1 94 ? 12.166 -7.738 11.929 1.00 88.25 94 ASP A C 1
ATOM 714 O O . ASP A 1 94 ? 11.853 -6.659 12.442 1.00 88.25 94 ASP A O 1
ATOM 718 N N . ASP A 1 95 ? 12.970 -7.832 10.869 1.00 85.62 95 ASP A N 1
ATOM 719 C CA . ASP A 1 95 ? 13.637 -6.706 10.219 1.00 85.62 95 ASP A CA 1
ATOM 720 C C . ASP A 1 95 ? 13.386 -6.705 8.697 1.00 85.62 95 ASP A C 1
ATOM 722 O O . ASP A 1 95 ? 14.043 -7.461 7.983 1.00 85.62 95 ASP A O 1
ATOM 726 N N . PRO A 1 96 ? 12.482 -5.863 8.162 1.00 83.75 96 PRO A N 1
ATOM 727 C CA . PRO A 1 96 ? 12.181 -5.802 6.732 1.00 83.75 96 PRO A CA 1
ATOM 728 C C . PRO A 1 96 ? 13.328 -5.281 5.851 1.00 83.75 96 PRO A C 1
ATOM 730 O O . PRO A 1 96 ? 13.214 -5.343 4.628 1.00 83.75 96 PRO A O 1
ATOM 733 N N . LEU A 1 97 ? 14.416 -4.753 6.423 1.00 82.88 97 LEU A N 1
ATOM 734 C CA . LEU A 1 97 ? 15.614 -4.387 5.664 1.00 82.88 97 LEU A CA 1
ATOM 735 C C . LEU A 1 97 ? 16.567 -5.571 5.480 1.00 82.88 97 LEU A C 1
ATOM 737 O O . LEU A 1 97 ? 17.425 -5.536 4.596 1.00 82.88 97 LEU A O 1
ATOM 741 N N . GLU A 1 98 ? 16.423 -6.623 6.282 1.00 84.94 98 GLU A N 1
ATOM 742 C CA . GLU A 1 98 ? 17.210 -7.834 6.122 1.00 84.94 98 GLU A CA 1
ATOM 743 C C . GLU A 1 98 ? 16.630 -8.722 5.022 1.00 84.94 98 GLU A C 1
ATOM 745 O O . GLU A 1 98 ? 15.464 -9.120 5.052 1.00 84.94 98 GLU A O 1
ATOM 750 N N . ALA A 1 99 ? 17.490 -9.148 4.093 1.00 84.56 99 ALA A N 1
ATOM 751 C CA . ALA A 1 99 ? 17.128 -10.125 3.066 1.00 84.56 99 ALA A CA 1
ATOM 752 C C . ALA A 1 99 ? 16.592 -11.434 3.671 1.00 84.56 99 ALA A C 1
ATOM 754 O O . ALA A 1 99 ? 15.775 -12.118 3.058 1.00 84.56 99 ALA A O 1
ATOM 755 N N . ALA A 1 100 ? 17.022 -11.769 4.893 1.00 89.12 100 ALA A N 1
ATOM 756 C CA . ALA A 1 100 ? 16.436 -12.856 5.649 1.00 89.12 100 ALA A CA 1
ATOM 757 C C . ALA A 1 100 ? 14.935 -12.605 5.859 1.00 89.12 100 ALA A C 1
ATOM 759 O O . ALA A 1 100 ? 14.139 -13.429 5.449 1.00 89.12 100 ALA A O 1
ATOM 760 N N . SER A 1 101 ? 14.482 -11.480 6.393 1.00 91.06 101 SER A N 1
ATOM 761 C CA . SER A 1 101 ? 13.050 -11.285 6.674 1.00 91.06 101 SER A CA 1
ATOM 762 C C . SER A 1 101 ? 12.165 -11.051 5.445 1.00 91.06 101 SER A C 1
ATOM 764 O O . SER A 1 101 ? 10.947 -10.955 5.611 1.00 91.06 101 SER A O 1
ATOM 766 N N . ALA A 1 102 ? 12.736 -10.979 4.239 1.00 90.00 102 ALA A N 1
ATOM 767 C CA . ALA A 1 102 ? 12.001 -10.714 3.007 1.00 90.00 102 ALA A CA 1
ATOM 768 C C . ALA A 1 102 ? 10.752 -11.611 2.871 1.00 90.00 102 ALA A C 1
ATOM 770 O O . ALA A 1 102 ? 10.832 -12.819 3.141 1.00 90.00 102 ALA A O 1
ATOM 771 N N . PRO A 1 103 ? 9.596 -11.045 2.478 1.00 91.88 103 PRO A N 1
ATOM 772 C CA . PRO A 1 103 ? 8.360 -11.798 2.336 1.00 91.88 103 PRO A CA 1
ATOM 773 C C . PRO A 1 103 ? 8.485 -12.863 1.243 1.00 91.88 103 PRO A C 1
ATOM 775 O O . PRO A 1 103 ? 9.247 -12.731 0.285 1.00 91.88 103 PRO A O 1
ATOM 778 N N . ARG 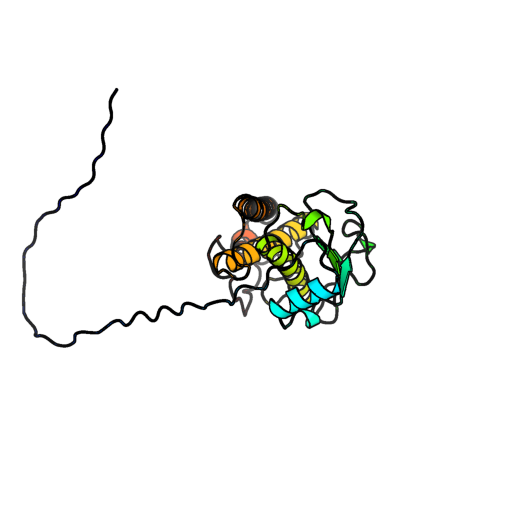A 1 104 ? 7.738 -13.956 1.404 1.00 89.62 104 ARG A N 1
ATOM 779 C CA . ARG A 1 104 ? 7.739 -15.080 0.465 1.00 89.62 104 ARG A CA 1
ATOM 780 C C . ARG A 1 104 ? 6.650 -14.877 -0.592 1.00 89.62 104 ARG A C 1
ATOM 782 O O . ARG A 1 104 ? 5.494 -14.709 -0.196 1.00 89.62 104 ARG A O 1
ATOM 789 N N . PRO A 1 105 ? 6.984 -14.912 -1.893 1.00 88.81 105 PRO A N 1
ATOM 790 C CA . PRO A 1 105 ? 5.991 -14.930 -2.961 1.00 88.81 105 PRO A CA 1
ATOM 791 C C . PRO A 1 105 ? 5.390 -16.329 -3.127 1.00 88.81 105 PRO A C 1
ATOM 793 O O . PRO A 1 105 ? 6.034 -17.318 -2.784 1.00 88.81 105 PRO A O 1
ATOM 796 N N . GLY A 1 106 ? 4.198 -16.414 -3.717 1.00 86.19 106 GLY A N 1
ATOM 797 C CA . GLY A 1 106 ? 3.521 -17.660 -4.081 1.00 86.19 106 GLY A CA 1
ATOM 798 C C . GLY A 1 106 ? 2.225 -17.906 -3.307 1.00 86.19 106 GLY A C 1
ATOM 799 O O . GLY A 1 106 ? 2.093 -17.527 -2.147 1.00 86.19 106 GLY A O 1
ATOM 800 N N . ARG A 1 107 ? 1.271 -18.586 -3.954 1.00 85.19 107 ARG A N 1
ATOM 801 C CA . ARG A 1 107 ? -0.107 -18.775 -3.454 1.00 85.19 107 ARG A CA 1
ATOM 802 C C . ARG A 1 107 ? -0.208 -19.503 -2.116 1.00 85.19 107 ARG A C 1
ATOM 804 O O . ARG A 1 107 ? -1.127 -19.241 -1.351 1.00 85.19 107 ARG A O 1
ATOM 811 N N . ASP A 1 108 ? 0.739 -20.392 -1.832 1.00 86.88 108 ASP A N 1
ATOM 812 C CA . ASP A 1 108 ? 0.760 -21.179 -0.593 1.00 86.88 108 ASP A CA 1
ATOM 813 C C . ASP A 1 108 ? 1.503 -20.466 0.550 1.00 86.88 108 ASP A C 1
ATOM 815 O O . ASP A 1 108 ? 1.612 -20.984 1.667 1.00 86.88 108 ASP A O 1
ATOM 819 N N . HIS A 1 109 ? 2.037 -19.269 0.291 1.00 90.12 109 HIS A N 1
ATOM 820 C CA . HIS A 1 109 ? 2.768 -18.487 1.270 1.00 90.12 109 HIS A CA 1
ATOM 821 C C . HIS A 1 109 ? 1.903 -17.376 1.848 1.00 90.12 109 HIS A C 1
ATOM 823 O O . HIS A 1 109 ? 1.341 -16.544 1.145 1.00 90.12 109 HIS A O 1
ATOM 829 N N . ARG A 1 110 ? 1.859 -17.346 3.180 1.00 94.81 110 ARG A N 1
ATOM 830 C CA . ARG A 1 110 ? 1.263 -16.257 3.947 1.00 94.81 110 ARG A CA 1
ATOM 831 C C . ARG A 1 110 ? 2.347 -15.542 4.723 1.00 94.81 110 ARG A C 1
ATOM 833 O O . ARG A 1 110 ? 3.166 -16.195 5.375 1.00 94.81 110 ARG A O 1
ATOM 840 N N . ASN A 1 111 ? 2.338 -14.222 4.645 1.00 94.88 111 ASN A N 1
ATOM 841 C CA . ASN A 1 111 ? 3.339 -13.358 5.260 1.00 94.88 111 ASN A CA 1
ATOM 842 C C . ASN A 1 111 ? 2.779 -12.704 6.532 1.00 94.88 111 ASN A C 1
ATOM 844 O O . ASN A 1 111 ? 1.565 -12.675 6.746 1.00 94.88 111 ASN A O 1
ATOM 848 N N . ASP A 1 112 ? 3.664 -12.229 7.399 1.00 96.62 112 ASP A N 1
ATOM 849 C CA . ASP A 1 112 ? 3.299 -11.488 8.601 1.00 96.62 112 ASP A CA 1
ATOM 850 C C . ASP A 1 112 ? 3.350 -9.983 8.310 1.00 96.62 112 ASP A C 1
ATOM 852 O O . ASP A 1 112 ? 4.262 -9.514 7.631 1.00 96.62 112 ASP A O 1
ATOM 856 N N . ILE A 1 113 ? 2.416 -9.222 8.876 1.00 94.88 113 ILE A N 1
ATOM 857 C CA . ILE A 1 113 ? 2.473 -7.757 8.885 1.00 94.88 113 ILE A CA 1
ATOM 858 C C . ILE A 1 113 ? 3.108 -7.311 10.198 1.00 94.88 113 ILE A C 1
ATOM 860 O O . ILE A 1 113 ? 2.605 -7.625 11.275 1.00 94.88 113 ILE A O 1
ATOM 864 N N . LEU A 1 114 ? 4.193 -6.553 10.119 1.00 92.12 114 LEU A N 1
ATOM 865 C CA . LEU A 1 114 ? 4.773 -5.825 11.234 1.00 92.12 114 LEU A CA 1
ATOM 866 C C . LEU A 1 114 ? 4.104 -4.461 11.355 1.00 92.12 114 LEU A C 1
ATOM 868 O O . LEU A 1 114 ? 4.045 -3.684 10.403 1.00 92.12 114 LEU A O 1
ATOM 872 N N . PHE A 1 115 ? 3.644 -4.163 12.560 1.00 88.19 115 PHE A N 1
ATOM 873 C CA . PHE A 1 115 ? 3.045 -2.892 12.915 1.00 88.19 115 PHE A CA 1
ATOM 874 C C . PHE A 1 115 ? 3.889 -2.170 13.976 1.00 88.19 115 PHE A C 1
ATOM 876 O O . PHE A 1 115 ? 4.274 -2.771 14.985 1.00 88.19 115 PHE A O 1
ATOM 883 N N . TYR A 1 116 ? 4.146 -0.875 13.763 1.00 84.75 116 TYR A N 1
ATOM 884 C CA . TYR A 1 116 ? 4.879 -0.012 14.692 1.00 84.75 116 TYR A CA 1
ATOM 885 C C . TYR A 1 116 ? 3.920 0.989 15.368 1.00 84.75 116 TYR A C 1
ATOM 887 O O . TYR A 1 116 ? 3.335 1.820 14.673 1.00 84.75 116 TYR A O 1
ATOM 895 N N . PRO A 1 117 ? 3.758 0.965 16.708 1.00 79.31 117 PRO A N 1
ATOM 896 C CA . PRO A 1 117 ? 2.787 1.807 17.423 1.00 79.31 117 PRO A CA 1
ATOM 897 C C . PRO A 1 117 ? 2.884 3.313 17.149 1.00 79.31 117 PRO A C 1
ATOM 899 O O . PRO A 1 117 ? 1.879 4.018 17.156 1.00 79.31 117 PRO A O 1
ATOM 902 N N . ASP A 1 118 ? 4.091 3.809 16.883 1.00 76.62 118 ASP A N 1
ATOM 903 C CA . ASP A 1 118 ? 4.365 5.212 16.567 1.00 76.62 118 ASP A CA 1
ATOM 904 C C . ASP A 1 118 ? 3.818 5.640 15.190 1.00 76.62 118 ASP A C 1
ATOM 906 O O . ASP A 1 118 ? 3.530 6.818 14.982 1.00 76.62 118 ASP A O 1
ATOM 910 N N . SER A 1 119 ? 3.590 4.699 14.268 1.00 76.44 119 SER A N 1
ATOM 911 C CA . SER A 1 119 ? 2.959 4.956 12.963 1.00 76.44 119 SER A CA 1
ATOM 912 C C . SER A 1 119 ? 1.514 5.404 13.069 1.00 76.44 119 SER A C 1
ATOM 914 O O . SER A 1 119 ? 1.014 6.098 12.183 1.00 76.44 119 SER A O 1
ATOM 916 N N . PHE A 1 120 ? 0.850 4.992 14.144 1.00 75.06 120 PHE A N 1
ATOM 917 C CA . PHE A 1 120 ? -0.546 5.290 14.432 1.00 75.06 120 PHE A CA 1
ATOM 918 C C . PHE A 1 120 ? -0.661 6.351 15.524 1.00 75.06 120 PHE A C 1
ATOM 920 O O . PHE A 1 120 ? -1.633 6.356 16.263 1.00 75.06 120 PHE A O 1
ATOM 927 N N . GLY A 1 121 ? 0.343 7.225 15.658 1.00 68.12 121 GLY A N 1
ATOM 928 C CA . GLY A 1 121 ? 0.391 8.245 16.702 1.00 68.12 121 GLY A CA 1
ATOM 929 C C . GLY A 1 121 ? -0.872 9.111 16.783 1.00 68.12 121 GLY A C 1
ATOM 930 O O . GLY A 1 121 ? -1.628 9.234 15.824 1.00 68.12 121 GLY A O 1
ATOM 931 N N . ILE A 1 122 ? -1.061 9.756 17.939 1.00 66.44 122 ILE A N 1
ATOM 932 C CA . ILE A 1 122 ? -2.320 10.398 18.365 1.00 66.44 122 ILE A CA 1
ATOM 933 C C . ILE A 1 122 ? -2.881 11.452 17.415 1.00 66.44 122 ILE A C 1
ATOM 935 O O . ILE A 1 122 ? -4.056 11.795 17.461 1.00 66.44 122 ILE A O 1
ATOM 939 N N . GLU A 1 123 ? -2.020 11.983 16.566 1.00 79.00 123 GLU A N 1
ATOM 940 C CA . GLU A 1 123 ? -2.363 13.031 15.633 1.00 79.00 123 GLU A CA 1
ATOM 941 C C . GLU A 1 123 ? -2.846 12.474 14.273 1.00 79.00 123 GLU A C 1
ATOM 943 O O . GLU A 1 123 ? -3.277 13.237 13.409 1.00 79.00 123 GLU A O 1
ATOM 948 N N . ARG A 1 124 ? -2.684 11.168 14.009 1.00 86.56 124 ARG A N 1
ATOM 949 C CA . ARG A 1 124 ? -3.079 10.509 12.751 1.00 86.56 124 ARG A CA 1
ATOM 950 C C . ARG A 1 124 ? -4.561 10.161 12.774 1.00 86.56 124 ARG A C 1
ATOM 952 O O . ARG A 1 124 ? -5.119 9.815 13.813 1.00 86.56 124 ARG A O 1
ATOM 959 N N . THR A 1 125 ? -5.199 10.227 11.611 1.00 88.94 125 THR A N 1
ATOM 960 C CA . THR A 1 125 ? -6.610 9.849 11.490 1.00 88.94 125 THR A CA 1
ATOM 961 C C . THR A 1 125 ? -6.817 8.340 11.578 1.00 88.94 125 THR A C 1
ATOM 963 O O . THR A 1 125 ? -5.902 7.543 11.378 1.00 88.94 125 THR A O 1
ATOM 966 N N . GLU A 1 126 ? -8.052 7.921 11.860 1.00 88.94 126 GLU A N 1
ATOM 967 C CA . GLU A 1 126 ? -8.449 6.522 11.676 1.00 88.94 126 GLU A CA 1
ATOM 968 C C . GLU A 1 126 ? -8.251 6.069 10.229 1.00 88.94 126 GLU A C 1
ATOM 970 O O . GLU A 1 126 ? -7.662 5.014 10.005 1.00 88.94 126 GLU A O 1
ATOM 975 N N . GLY A 1 127 ? -8.612 6.914 9.258 1.00 91.81 127 GLY A N 1
ATOM 976 C CA . GLY A 1 127 ? -8.412 6.607 7.847 1.00 91.81 127 GLY A CA 1
ATOM 977 C C . GLY A 1 127 ? -6.957 6.298 7.495 1.00 91.81 127 GLY A C 1
ATOM 978 O O . GLY A 1 127 ? -6.705 5.396 6.705 1.00 91.81 127 GLY A O 1
ATOM 979 N N . TRP A 1 128 ? -5.989 6.970 8.127 1.00 92.19 128 TRP A N 1
ATOM 980 C CA . TRP A 1 128 ? -4.564 6.692 7.917 1.00 92.19 128 TRP A CA 1
ATOM 981 C C . TRP A 1 128 ? -4.170 5.287 8.380 1.00 92.19 128 TRP A C 1
ATOM 983 O O . TRP A 1 128 ? -3.413 4.596 7.706 1.00 92.19 128 TRP A O 1
ATOM 993 N N . ARG A 1 129 ? -4.717 4.834 9.511 1.00 89.19 129 ARG A N 1
ATOM 994 C CA . ARG A 1 129 ? -4.460 3.488 10.044 1.00 89.19 129 ARG A CA 1
ATOM 995 C C . ARG A 1 129 ? -5.015 2.410 9.121 1.00 89.19 129 ARG A C 1
ATOM 997 O O . ARG A 1 129 ? -4.313 1.454 8.806 1.00 89.19 129 ARG A O 1
ATOM 1004 N N . LEU A 1 130 ? -6.256 2.593 8.668 1.00 93.00 130 LEU A N 1
ATOM 1005 C CA . LEU A 1 130 ? -6.911 1.691 7.718 1.00 93.00 130 LEU A CA 1
ATOM 1006 C C . LEU A 1 130 ? -6.138 1.620 6.402 1.00 93.00 130 LEU A C 1
ATOM 1008 O O . LEU A 1 130 ? -5.887 0.527 5.905 1.00 93.00 130 LEU A O 1
ATOM 1012 N N . LEU A 1 131 ? -5.700 2.776 5.901 1.00 94.00 131 LEU A N 1
ATOM 1013 C CA . LEU A 1 131 ? -4.884 2.886 4.699 1.00 94.00 131 LEU A CA 1
ATOM 1014 C C . LEU A 1 131 ? -3.595 2.066 4.823 1.00 94.00 131 LEU A C 1
ATOM 1016 O O . LEU A 1 131 ? -3.300 1.271 3.939 1.00 94.00 131 LEU A O 1
ATOM 1020 N N . LEU A 1 132 ? -2.847 2.219 5.921 1.00 93.38 132 LEU A N 1
ATOM 1021 C CA . LEU A 1 132 ? -1.591 1.491 6.129 1.00 93.38 132 LEU A CA 1
ATOM 1022 C C . LEU A 1 132 ? -1.789 -0.025 6.271 1.00 93.38 132 LEU A C 1
ATOM 1024 O O . LEU A 1 132 ? -0.990 -0.798 5.751 1.00 93.38 132 LEU A O 1
ATOM 1028 N N . LEU A 1 133 ? -2.850 -0.468 6.954 1.00 92.75 133 LEU A N 1
ATOM 1029 C CA . LEU A 1 133 ? -3.167 -1.898 7.038 1.00 92.75 133 LEU A CA 1
ATOM 1030 C C . LEU A 1 133 ? -3.502 -2.483 5.664 1.00 92.75 133 LEU A C 1
ATOM 1032 O O . LEU A 1 133 ? -3.043 -3.576 5.331 1.00 92.75 133 LEU A O 1
ATOM 1036 N N . ASP A 1 134 ? -4.296 -1.759 4.879 1.00 94.38 134 ASP A N 1
ATOM 1037 C CA . ASP A 1 134 ? -4.687 -2.196 3.545 1.00 94.38 134 ASP A CA 1
ATOM 1038 C C . ASP A 1 134 ? -3.501 -2.191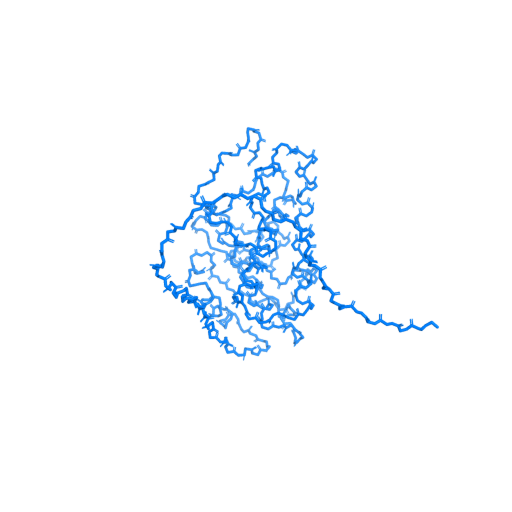 2.571 1.00 94.38 134 ASP A C 1
ATOM 1040 O O . ASP A 1 134 ? -3.390 -3.086 1.740 1.00 94.38 134 ASP A O 1
ATOM 1044 N N . HIS A 1 135 ? -2.567 -1.246 2.719 1.00 95.00 135 HIS A N 1
ATOM 1045 C CA . HIS A 1 135 ? -1.311 -1.193 1.958 1.00 95.00 135 HIS A CA 1
ATOM 1046 C C . HIS A 1 135 ? -0.499 -2.486 2.095 1.00 95.00 135 HIS A C 1
ATOM 1048 O O . HIS A 1 135 ? -0.124 -3.103 1.098 1.00 95.00 135 HIS A O 1
ATOM 1054 N N . GLU A 1 136 ? -0.289 -2.967 3.322 1.00 94.50 136 GLU A N 1
ATOM 1055 C CA . GLU A 1 136 ? 0.446 -4.221 3.540 1.00 94.50 136 GLU A CA 1
ATOM 1056 C C . GLU A 1 136 ? -0.342 -5.461 3.107 1.00 94.50 136 GLU A C 1
ATOM 1058 O O . GLU A 1 136 ? 0.241 -6.440 2.632 1.00 94.50 136 GLU A O 1
ATOM 1063 N N . TYR A 1 137 ? -1.672 -5.439 3.244 1.00 93.88 137 TYR A N 1
ATOM 1064 C CA . TYR A 1 137 ? -2.522 -6.495 2.693 1.00 93.88 137 TYR A CA 1
ATOM 1065 C C . TYR A 1 137 ? -2.382 -6.585 1.170 1.00 93.88 137 TYR A C 1
ATOM 1067 O O . TYR A 1 137 ? -2.282 -7.694 0.643 1.00 93.88 137 TYR A O 1
ATOM 1075 N N . LEU A 1 138 ? -2.329 -5.453 0.463 1.00 91.81 138 LEU A N 1
ATOM 1076 C CA . LEU A 1 138 ? -2.147 -5.438 -0.987 1.00 91.81 138 LEU A CA 1
ATOM 1077 C C . LEU A 1 138 ? -0.798 -6.021 -1.386 1.00 91.81 138 LEU A C 1
ATOM 1079 O O . LEU A 1 138 ? -0.760 -6.842 -2.299 1.00 91.81 138 LEU A O 1
ATOM 1083 N N . HIS A 1 139 ? 0.278 -5.692 -0.667 1.00 92.62 139 HIS A N 1
ATOM 1084 C CA . HIS A 1 139 ? 1.575 -6.347 -0.864 1.00 92.62 139 HIS A CA 1
ATOM 1085 C C . HIS A 1 139 ? 1.476 -7.863 -0.673 1.00 92.62 139 HIS A C 1
ATOM 1087 O O . HIS A 1 139 ? 1.964 -8.630 -1.506 1.00 92.62 139 HIS A O 1
ATOM 1093 N N . ALA A 1 140 ? 0.799 -8.318 0.386 1.00 92.75 140 ALA A N 1
ATOM 1094 C CA . ALA A 1 140 ? 0.631 -9.743 0.661 1.00 92.75 140 ALA A CA 1
ATOM 1095 C C . ALA A 1 140 ? -0.155 -10.451 -0.450 1.00 92.75 140 ALA A C 1
ATOM 1097 O O . ALA A 1 140 ? 0.257 -11.510 -0.926 1.00 92.75 140 ALA A O 1
ATOM 1098 N N . LYS A 1 141 ? -1.261 -9.848 -0.891 1.00 90.62 141 LYS A N 1
ATOM 1099 C CA . LYS A 1 141 ? -2.105 -10.369 -1.965 1.00 90.62 141 LYS A CA 1
ATOM 1100 C C . LYS A 1 141 ? -1.378 -10.384 -3.303 1.00 90.62 141 LYS A C 1
ATOM 1102 O O . LYS A 1 141 ? -1.446 -11.374 -4.025 1.00 90.62 141 LYS A O 1
ATOM 1107 N N . HIS A 1 142 ? -0.641 -9.324 -3.623 1.00 87.25 142 HIS A N 1
ATOM 1108 C CA . HIS A 1 142 ? 0.137 -9.228 -4.856 1.00 87.25 142 HIS A CA 1
ATOM 1109 C C . HIS A 1 142 ? 1.201 -10.328 -4.917 1.00 87.25 142 HIS A C 1
ATOM 1111 O O . HIS A 1 142 ? 1.269 -11.055 -5.909 1.00 87.25 142 HIS A O 1
ATOM 1117 N N . LEU A 1 143 ? 1.954 -10.525 -3.831 1.00 88.69 143 LEU A N 1
ATOM 1118 C CA . LEU A 1 143 ? 2.955 -11.589 -3.726 1.00 88.69 143 LEU A CA 1
ATOM 1119 C C . LEU A 1 143 ? 2.356 -12.997 -3.815 1.00 88.69 143 LEU A C 1
ATOM 1121 O O . LEU A 1 143 ? 3.009 -13.899 -4.344 1.00 88.69 143 LEU A O 1
ATOM 1125 N N . ALA A 1 144 ? 1.140 -13.199 -3.307 1.00 86.56 144 ALA A N 1
ATOM 1126 C CA . ALA A 1 144 ? 0.467 -14.491 -3.345 1.00 86.56 144 ALA A CA 1
ATOM 1127 C C . ALA A 1 144 ? -0.143 -14.803 -4.722 1.00 86.56 144 ALA A C 1
ATOM 1129 O O . ALA A 1 144 ? 0.012 -15.915 -5.226 1.00 86.56 144 ALA A O 1
ATOM 1130 N N . GLU A 1 145 ? -0.842 -13.844 -5.334 1.00 74.69 145 GLU A N 1
ATOM 1131 C CA . GLU A 1 145 ? -1.748 -14.122 -6.451 1.00 74.69 145 GLU A CA 1
ATOM 1132 C C . GLU A 1 145 ? -1.257 -13.647 -7.817 1.00 74.69 145 GLU A C 1
ATOM 1134 O O . GLU A 1 145 ? -1.678 -14.234 -8.809 1.00 74.69 145 GLU A O 1
ATOM 1139 N N . ALA A 1 146 ? -0.396 -12.628 -7.902 1.00 62.66 146 ALA A N 1
ATOM 1140 C CA . ALA A 1 146 ? 0.097 -12.033 -9.156 1.00 62.66 146 ALA A CA 1
ATOM 1141 C C . ALA A 1 146 ? -0.976 -11.685 -10.223 1.00 62.66 146 ALA A C 1
ATOM 1143 O O . ALA A 1 146 ? -0.621 -11.361 -11.350 1.00 62.66 146 ALA A O 1
ATOM 1144 N N . HIS A 1 147 ? -2.279 -11.763 -9.910 1.00 56.75 147 HIS A N 1
ATOM 1145 C CA . HIS A 1 147 ? -3.364 -11.766 -10.906 1.00 56.75 147 HIS A CA 1
ATOM 1146 C C . HIS A 1 147 ? -3.863 -10.385 -11.306 1.00 56.75 147 HIS A C 1
ATOM 1148 O O . HIS A 1 147 ? -4.400 -10.236 -12.394 1.00 56.75 147 HIS A O 1
ATOM 1154 N N . SER A 1 148 ? -3.714 -9.379 -10.443 1.00 64.19 148 SER A N 1
ATOM 1155 C CA . SER A 1 148 ? -4.176 -8.006 -10.725 1.00 64.19 148 SER A CA 1
ATOM 1156 C C . SER A 1 148 ? -3.040 -7.076 -11.137 1.00 64.19 148 SER A C 1
ATOM 1158 O O . SER A 1 148 ? -3.249 -6.114 -11.871 1.00 64.19 148 SER A O 1
ATOM 1160 N N . VAL A 1 149 ? -1.828 -7.391 -10.684 1.00 71.81 149 VAL A N 1
ATOM 1161 C CA . VAL A 1 149 ? -0.588 -6.725 -11.061 1.00 71.81 149 VAL A CA 1
ATOM 1162 C C . VAL A 1 149 ? 0.476 -7.812 -11.220 1.00 71.81 149 VAL A C 1
ATOM 1164 O O . VAL A 1 149 ? 0.575 -8.678 -10.346 1.00 71.81 149 VAL A O 1
ATOM 1167 N N . PRO A 1 150 ? 1.262 -7.818 -12.307 1.00 75.81 150 PRO A N 1
ATOM 1168 C CA . PRO A 1 150 ? 2.285 -8.837 -12.497 1.00 75.81 150 PRO A CA 1
ATOM 1169 C C . PRO A 1 150 ? 3.375 -8.699 -11.428 1.00 75.81 150 PRO A C 1
ATOM 1171 O O . PRO A 1 150 ? 3.607 -7.613 -10.886 1.00 75.81 150 PRO A O 1
ATOM 1174 N N . LEU A 1 151 ? 4.042 -9.806 -11.099 1.00 77.19 151 LEU A N 1
ATOM 1175 C CA . LEU A 1 151 ? 5.255 -9.741 -10.291 1.00 77.19 151 LEU A CA 1
ATOM 1176 C C . LEU A 1 151 ? 6.361 -9.151 -11.160 1.00 77.19 151 LEU A C 1
ATOM 1178 O O . LEU A 1 151 ? 6.752 -9.745 -12.159 1.00 77.19 151 LEU A O 1
ATOM 1182 N N . ALA A 1 152 ? 6.823 -7.964 -10.784 1.00 74.56 152 ALA A N 1
ATOM 1183 C CA . ALA A 1 152 ? 7.958 -7.327 -11.422 1.00 74.56 152 ALA A CA 1
ATOM 1184 C C . ALA A 1 152 ? 9.245 -8.131 -11.178 1.00 74.56 152 ALA A C 1
ATOM 1186 O O . ALA A 1 152 ? 9.492 -8.598 -10.064 1.00 74.56 152 ALA A O 1
ATOM 1187 N N . GLY A 1 153 ? 10.054 -8.271 -12.228 1.00 79.44 153 GLY A N 1
ATOM 1188 C CA . GLY A 1 153 ? 11.361 -8.921 -12.192 1.00 79.44 153 GLY A CA 1
ATOM 1189 C C . GLY A 1 153 ? 12.415 -8.118 -12.946 1.00 79.44 153 GLY A C 1
ATOM 1190 O O . GLY A 1 153 ? 13.140 -8.674 -13.766 1.00 79.44 153 GLY A O 1
ATOM 1191 N N . PHE A 1 154 ? 12.527 -6.811 -12.692 1.00 83.06 154 PHE A N 1
ATOM 1192 C CA . PHE A 1 154 ? 13.359 -5.874 -13.462 1.00 83.06 154 PHE A CA 1
ATOM 1193 C C . PHE A 1 154 ? 14.873 -6.137 -13.412 1.00 83.06 154 PHE A C 1
ATOM 1195 O O . PHE A 1 154 ? 15.654 -5.366 -13.973 1.00 83.06 154 PHE A O 1
ATOM 1202 N N . GLY A 1 155 ? 15.314 -7.189 -12.714 1.00 82.44 155 GLY A N 1
ATOM 1203 C CA . GLY A 1 155 ? 16.724 -7.465 -12.441 1.00 82.44 155 GLY A CA 1
ATOM 1204 C C . GLY A 1 155 ? 17.360 -6.423 -11.514 1.00 82.44 155 GLY A C 1
ATOM 1205 O O . GLY A 1 155 ? 18.579 -6.393 -11.361 1.00 82.44 155 GLY A O 1
ATOM 1206 N N . ALA A 1 156 ? 16.543 -5.561 -10.903 1.00 85.44 156 ALA A N 1
ATOM 1207 C CA . ALA A 1 156 ? 16.961 -4.463 -10.051 1.00 85.44 156 ALA A CA 1
ATOM 1208 C C . ALA A 1 156 ? 15.981 -4.331 -8.879 1.00 85.44 156 ALA A C 1
ATOM 1210 O O . ALA A 1 156 ? 14.951 -3.670 -8.991 1.00 85.44 156 ALA A O 1
ATOM 1211 N N . ALA A 1 157 ? 16.345 -4.900 -7.726 1.00 83.31 157 ALA A N 1
ATOM 1212 C CA . ALA A 1 157 ? 15.474 -4.990 -6.549 1.00 83.31 157 ALA A CA 1
ATOM 1213 C C . ALA A 1 157 ? 14.882 -3.640 -6.100 1.00 83.31 157 ALA A C 1
ATOM 1215 O O . ALA A 1 157 ? 13.762 -3.574 -5.598 1.00 83.31 157 ALA A O 1
ATOM 1216 N N . GLN A 1 158 ? 15.616 -2.539 -6.288 1.00 87.31 158 GLN A N 1
ATOM 1217 C CA . GLN A 1 158 ? 15.105 -1.205 -5.978 1.00 87.31 158 GLN A CA 1
ATOM 1218 C C . GLN A 1 158 ? 13.994 -0.765 -6.945 1.00 87.31 158 GLN A C 1
ATOM 1220 O O . GLN A 1 158 ? 13.030 -0.141 -6.509 1.00 87.31 158 GLN A O 1
ATOM 1225 N N . ALA A 1 159 ? 14.097 -1.099 -8.233 1.00 89.19 159 ALA A N 1
ATOM 1226 C CA . ALA A 1 159 ? 13.050 -0.821 -9.211 1.00 89.19 159 ALA A CA 1
ATOM 1227 C C . ALA A 1 159 ? 11.796 -1.658 -8.932 1.00 89.19 159 ALA A C 1
ATOM 1229 O O . ALA A 1 159 ? 10.705 -1.093 -8.900 1.00 89.19 159 ALA A O 1
ATOM 1230 N N . ASP A 1 160 ? 11.966 -2.952 -8.637 1.00 87.38 160 ASP A N 1
ATOM 1231 C CA . ASP A 1 160 ? 10.870 -3.841 -8.227 1.00 87.38 160 ASP A CA 1
ATOM 1232 C C . ASP A 1 160 ? 10.153 -3.268 -6.995 1.00 87.38 160 ASP A C 1
ATOM 1234 O O . ASP A 1 160 ? 8.935 -3.096 -6.991 1.00 87.38 160 ASP A O 1
ATOM 1238 N N . ARG A 1 161 ? 10.915 -2.846 -5.977 1.00 88.00 161 ARG A N 1
ATOM 1239 C CA . ARG A 1 161 ? 10.372 -2.168 -4.793 1.00 88.00 161 ARG A CA 1
ATOM 1240 C C . ARG A 1 161 ? 9.583 -0.907 -5.153 1.00 88.00 161 ARG A C 1
ATOM 1242 O O . ARG A 1 161 ? 8.499 -0.702 -4.617 1.00 88.00 161 ARG A O 1
ATOM 1249 N N . HIS A 1 162 ? 10.120 -0.028 -6.000 1.00 92.19 162 HIS A N 1
ATOM 1250 C CA . HIS A 1 162 ? 9.417 1.199 -6.381 1.00 92.19 162 HIS A CA 1
ATOM 1251 C C . HIS A 1 162 ? 8.126 0.911 -7.152 1.00 92.19 162 HIS A C 1
ATOM 1253 O O . HIS A 1 162 ? 7.131 1.586 -6.904 1.00 92.19 162 HIS A O 1
ATOM 1259 N N . PHE A 1 163 ? 8.122 -0.109 -8.011 1.00 91.31 163 PHE A N 1
ATOM 1260 C CA . PHE A 1 163 ? 6.923 -0.579 -8.693 1.00 91.31 163 PHE A CA 1
ATOM 1261 C C . PHE A 1 163 ? 5.851 -1.049 -7.700 1.00 91.31 163 PHE A C 1
ATOM 1263 O O . PHE A 1 163 ? 4.738 -0.522 -7.715 1.00 91.31 163 PHE A O 1
ATOM 1270 N N . PHE A 1 164 ? 6.198 -1.979 -6.802 1.00 89.31 164 PHE A N 1
ATOM 1271 C CA . PHE A 1 164 ? 5.261 -2.530 -5.818 1.00 89.31 164 PHE A CA 1
ATOM 1272 C C . PHE A 1 164 ? 4.695 -1.449 -4.890 1.00 89.31 164 PHE A C 1
ATOM 1274 O O . PHE A 1 164 ? 3.487 -1.380 -4.678 1.00 89.31 164 PHE A O 1
ATOM 1281 N N . GLU A 1 165 ? 5.544 -0.556 -4.380 1.00 92.38 165 GLU A N 1
ATOM 1282 C CA . GLU A 1 165 ? 5.100 0.555 -3.532 1.00 92.38 165 GLU A CA 1
ATOM 1283 C C . GLU A 1 165 ? 4.175 1.523 -4.279 1.00 92.38 165 GLU A C 1
ATOM 1285 O O . GLU A 1 165 ? 3.137 1.907 -3.747 1.00 92.38 165 GLU A O 1
ATOM 1290 N N . ALA A 1 166 ? 4.507 1.910 -5.515 1.00 92.69 166 ALA A N 1
ATOM 1291 C CA . ALA A 1 166 ? 3.671 2.823 -6.295 1.00 92.69 166 ALA A CA 1
ATOM 1292 C C . ALA A 1 166 ? 2.291 2.222 -6.605 1.00 92.69 166 ALA A C 1
ATOM 1294 O O . ALA A 1 166 ? 1.282 2.923 -6.535 1.00 92.69 166 ALA A O 1
ATOM 1295 N N . VAL A 1 167 ? 2.238 0.923 -6.902 1.00 90.38 167 VAL A N 1
ATOM 1296 C CA . VAL A 1 167 ? 0.987 0.176 -7.086 1.00 90.38 167 VAL A CA 1
ATOM 1297 C C . VAL A 1 167 ? 0.135 0.207 -5.816 1.00 90.38 167 VAL A C 1
ATOM 1299 O O . VAL A 1 167 ? -1.035 0.587 -5.887 1.00 90.38 167 VAL A O 1
ATOM 1302 N N . ALA A 1 168 ? 0.715 -0.152 -4.667 1.00 91.19 168 ALA A N 1
ATOM 1303 C CA . ALA A 1 168 ? -0.004 -0.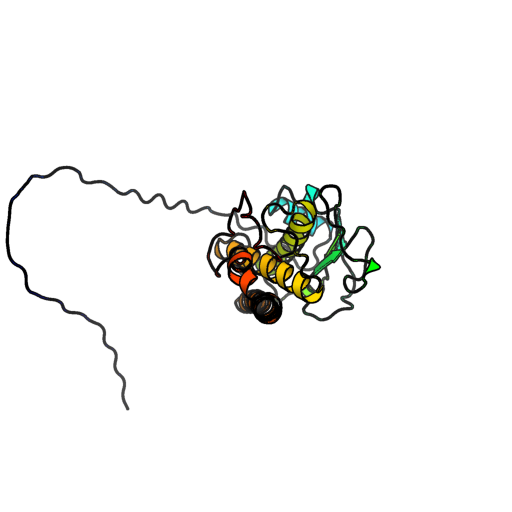210 -3.397 1.00 91.19 168 ALA A CA 1
ATOM 1304 C C . ALA A 1 168 ? -0.515 1.182 -2.982 1.00 91.19 168 ALA A C 1
ATOM 1306 O O . ALA A 1 168 ? -1.724 1.378 -2.860 1.00 91.19 168 ALA A O 1
ATOM 1307 N N . TRP A 1 169 ? 0.359 2.197 -2.934 1.00 92.88 169 TRP A N 1
ATOM 1308 C CA . TRP A 1 169 ? -0.052 3.565 -2.596 1.00 92.88 169 TRP A CA 1
ATOM 1309 C C . TRP A 1 169 ? -1.113 4.113 -3.557 1.00 92.88 169 TRP A C 1
ATOM 1311 O O . TRP A 1 169 ? -2.086 4.723 -3.111 1.00 92.88 169 TRP A O 1
ATOM 1321 N N . GLY A 1 170 ? -0.960 3.881 -4.865 1.00 90.88 170 GLY A N 1
ATOM 1322 C CA . GLY A 1 170 ? -1.933 4.308 -5.871 1.00 90.88 170 GLY A CA 1
ATOM 1323 C C . GLY A 1 170 ? -3.307 3.670 -5.651 1.00 90.88 170 GLY A C 1
ATOM 1324 O O . GLY A 1 170 ? -4.325 4.367 -5.670 1.00 90.88 170 GLY A O 1
ATOM 1325 N N . HIS A 1 171 ? -3.340 2.364 -5.368 1.00 89.38 171 HIS A N 1
ATOM 1326 C CA . HIS A 1 171 ? -4.568 1.657 -5.012 1.00 89.38 171 HIS A CA 1
ATOM 1327 C C . HIS A 1 171 ? -5.214 2.249 -3.762 1.00 89.38 171 HIS A C 1
ATOM 1329 O O . HIS A 1 171 ? -6.397 2.595 -3.780 1.00 89.38 171 HIS A O 1
ATOM 1335 N N . ASN A 1 172 ? -4.455 2.406 -2.676 1.00 91.19 172 ASN A N 1
ATOM 1336 C CA . ASN A 1 172 ? -5.044 2.877 -1.434 1.00 91.19 172 ASN A CA 1
ATOM 1337 C C . ASN A 1 172 ? -5.523 4.334 -1.542 1.00 91.19 172 ASN A C 1
ATOM 1339 O O . ASN A 1 172 ? -6.557 4.666 -0.971 1.00 91.19 172 ASN A O 1
ATOM 1343 N N . ILE A 1 173 ? -4.852 5.193 -2.316 1.00 92.31 173 ILE A N 1
ATOM 1344 C CA . ILE A 1 173 ? -5.338 6.548 -2.627 1.00 92.31 173 ILE A CA 1
ATOM 1345 C C . ILE A 1 173 ? -6.686 6.497 -3.358 1.00 92.31 173 ILE A C 1
ATOM 1347 O O . ILE A 1 173 ? -7.591 7.266 -3.022 1.00 92.31 173 ILE A O 1
ATOM 1351 N N . ALA A 1 174 ? -6.844 5.606 -4.340 1.00 88.69 174 ALA A N 1
ATOM 1352 C CA . ALA A 1 174 ? -8.106 5.441 -5.061 1.00 88.69 174 ALA A CA 1
ATOM 1353 C C . ALA A 1 174 ? -9.243 4.979 -4.129 1.00 88.69 174 ALA A C 1
ATOM 1355 O O . ALA A 1 174 ? -10.329 5.561 -4.136 1.00 88.69 174 ALA A O 1
ATOM 1356 N N . GLU A 1 175 ? -8.982 3.996 -3.268 1.00 88.81 175 GLU A N 1
ATOM 1357 C CA . GLU A 1 175 ? -9.936 3.509 -2.262 1.00 88.81 175 GLU A CA 1
ATOM 1358 C C . GLU A 1 175 ? -10.291 4.587 -1.225 1.00 88.81 175 GLU A C 1
ATOM 1360 O O . GLU A 1 175 ? -11.462 4.785 -0.893 1.00 88.81 175 GLU A O 1
ATOM 1365 N N . ALA A 1 176 ? -9.305 5.364 -0.772 1.00 91.00 176 ALA A N 1
ATOM 1366 C CA . ALA A 1 176 ? -9.522 6.486 0.133 1.00 91.00 176 ALA A CA 1
ATOM 1367 C C . ALA A 1 176 ? -10.454 7.544 -0.481 1.00 91.00 176 ALA A C 1
ATOM 1369 O O . ALA A 1 176 ? -11.349 8.052 0.195 1.00 91.00 176 ALA A O 1
ATOM 1370 N N . ARG A 1 177 ? -10.307 7.844 -1.780 1.00 88.75 177 ARG A N 1
ATOM 1371 C CA . ARG A 1 177 ? -11.194 8.778 -2.500 1.00 88.75 177 ARG A CA 1
ATOM 1372 C C . ARG A 1 177 ? -12.622 8.257 -2.633 1.00 88.75 177 ARG A C 1
ATOM 1374 O O . ARG A 1 177 ? -13.556 9.052 -2.654 1.00 88.75 177 ARG A O 1
ATOM 1381 N N . ARG A 1 178 ? -12.794 6.936 -2.681 1.00 87.38 178 ARG A N 1
ATOM 1382 C CA . ARG A 1 178 ? -14.102 6.262 -2.638 1.00 87.38 178 ARG A CA 1
ATOM 1383 C C . ARG A 1 178 ? -14.705 6.212 -1.234 1.00 87.38 178 ARG A C 1
ATOM 1385 O O . ARG A 1 178 ? -15.824 5.738 -1.074 1.00 87.38 178 ARG A O 1
ATOM 1392 N N . GLY A 1 179 ? -13.981 6.696 -0.225 1.00 89.44 179 GLY A N 1
ATOM 1393 C CA . GLY A 1 179 ? -14.428 6.722 1.161 1.00 89.44 179 GLY A CA 1
ATOM 1394 C C . GLY A 1 179 ? -14.233 5.405 1.908 1.00 89.44 179 GLY A C 1
ATOM 1395 O O . GLY A 1 179 ? -14.774 5.273 3.003 1.00 89.44 179 GLY A O 1
ATOM 1396 N N . ALA A 1 180 ? -13.450 4.457 1.375 1.00 89.62 180 ALA A N 1
ATOM 1397 C CA . ALA A 1 180 ? -13.242 3.141 1.992 1.00 89.62 180 ALA A CA 1
ATOM 1398 C C . ALA A 1 180 ? -12.672 3.221 3.422 1.00 89.62 180 ALA A C 1
ATOM 1400 O O . ALA A 1 180 ? -12.926 2.342 4.241 1.00 89.62 180 ALA A O 1
ATOM 1401 N N . TYR A 1 181 ? -11.929 4.287 3.732 1.00 91.50 181 TYR A N 1
ATOM 1402 C CA . TYR A 1 181 ? -11.273 4.484 5.030 1.00 91.50 181 TYR A CA 1
ATOM 1403 C C . TYR A 1 181 ? -11.904 5.601 5.875 1.00 91.50 181 TYR A C 1
ATOM 1405 O O . TYR A 1 181 ? -11.372 5.961 6.923 1.00 91.50 181 TYR A O 1
ATOM 1413 N N . GLY A 1 182 ? -13.003 6.205 5.416 1.00 89.88 182 GLY A N 1
ATOM 1414 C CA . GLY A 1 182 ? -13.506 7.449 5.998 1.00 89.88 182 GLY A CA 1
ATOM 1415 C C . GLY A 1 182 ? -12.558 8.647 5.781 1.00 89.88 182 GLY A C 1
ATOM 1416 O O . GLY A 1 182 ? -11.721 8.629 4.875 1.00 89.88 182 GLY A O 1
ATOM 1417 N N . PRO A 1 183 ? -12.702 9.732 6.566 1.00 89.19 183 PRO A N 1
ATOM 1418 C CA . PRO A 1 183 ? -11.922 10.953 6.373 1.00 89.19 183 PRO A CA 1
ATOM 1419 C C . PRO A 1 183 ? -10.437 10.789 6.732 1.00 89.19 183 PRO A C 1
ATOM 1421 O O . PRO A 1 183 ? -10.087 10.416 7.851 1.00 89.19 183 PRO A O 1
ATOM 1424 N N . LEU A 1 184 ? -9.566 11.177 5.801 1.00 90.88 184 LEU A N 1
ATOM 1425 C CA . LEU A 1 184 ? -8.140 11.414 6.037 1.00 90.88 184 LEU A CA 1
ATOM 1426 C C . LEU A 1 184 ? -7.901 12.905 6.306 1.00 90.88 184 LEU A C 1
ATOM 1428 O O . LEU A 1 184 ? -8.475 13.769 5.634 1.00 90.88 184 LEU A O 1
ATOM 1432 N N . ALA A 1 185 ? -7.022 13.226 7.255 1.00 90.88 185 ALA A N 1
ATOM 1433 C CA . ALA A 1 185 ? -6.583 14.604 7.467 1.00 90.88 185 ALA A CA 1
ATOM 1434 C C . ALA A 1 185 ? -5.715 15.075 6.291 1.00 90.88 185 ALA A C 1
ATOM 1436 O O . ALA A 1 185 ? -5.060 14.271 5.630 1.00 90.88 185 ALA A O 1
ATOM 1437 N N . GLY A 1 186 ? -5.642 16.393 6.067 1.00 89.69 186 GLY A N 1
ATOM 1438 C CA . GLY A 1 186 ? -4.861 16.965 4.959 1.00 89.69 186 GLY A CA 1
ATOM 1439 C C . GLY A 1 186 ? -3.397 16.508 4.936 1.00 89.69 186 GLY A C 1
ATOM 1440 O O . GLY A 1 186 ? -2.868 16.211 3.871 1.00 89.69 186 GLY A O 1
ATOM 1441 N N . ARG A 1 187 ? -2.770 16.362 6.109 1.00 91.00 187 ARG A N 1
ATOM 1442 C CA . ARG A 1 187 ? -1.397 15.848 6.232 1.00 91.00 187 ARG A CA 1
ATOM 1443 C C . ARG A 1 187 ? -1.264 14.370 5.843 1.00 91.00 187 ARG A C 1
ATOM 1445 O O . ARG A 1 187 ? -0.303 14.007 5.182 1.00 91.00 187 ARG A O 1
ATOM 1452 N N . ASP A 1 188 ? -2.240 13.537 6.213 1.00 92.06 188 ASP A N 1
ATOM 1453 C CA . ASP A 1 188 ? -2.240 12.100 5.913 1.00 92.06 188 ASP A CA 1
ATOM 1454 C C . ASP A 1 188 ? -2.440 11.897 4.401 1.00 92.06 188 ASP A C 1
ATOM 1456 O O . ASP A 1 188 ? -1.757 11.092 3.772 1.00 92.06 188 ASP A O 1
ATOM 1460 N N . TRP A 1 189 ? -3.307 12.717 3.796 1.00 92.44 189 TRP A N 1
ATOM 1461 C CA . TRP A 1 189 ? -3.480 12.799 2.346 1.00 92.44 189 TRP A CA 1
ATOM 1462 C C . TRP A 1 189 ? -2.199 13.195 1.609 1.00 92.44 189 TRP A C 1
ATOM 1464 O O . TRP A 1 189 ? -1.815 12.532 0.647 1.00 92.44 189 TRP A O 1
ATOM 1474 N N . GLN A 1 190 ? -1.548 14.277 2.042 1.00 91.50 190 GLN A N 1
ATOM 1475 C CA . GLN A 1 190 ? -0.307 14.764 1.432 1.00 91.50 190 GLN A CA 1
ATOM 1476 C C . GLN A 1 190 ? 0.811 13.725 1.520 1.00 91.50 190 GLN A C 1
ATOM 1478 O O . GLN A 1 190 ? 1.581 13.565 0.579 1.00 91.50 190 GLN A O 1
ATOM 1483 N N . GLU A 1 191 ? 0.888 12.997 2.630 1.00 92.12 191 GLU A N 1
ATOM 1484 C CA . GLU A 1 191 ? 1.905 11.976 2.849 1.00 92.12 191 GLU A CA 1
ATOM 1485 C C . GLU A 1 191 ? 1.666 10.724 2.000 1.00 92.12 191 GLU A C 1
ATOM 1487 O O . GLU A 1 191 ? 2.604 10.244 1.363 1.00 92.12 191 GLU A O 1
ATOM 1492 N N . ALA A 1 192 ? 0.420 10.244 1.905 1.00 91.94 192 ALA A N 1
ATOM 1493 C CA . ALA A 1 192 ? 0.062 9.153 0.998 1.00 91.94 192 ALA A CA 1
ATOM 1494 C C . ALA A 1 192 ? 0.385 9.512 -0.462 1.00 91.94 192 ALA A C 1
ATOM 1496 O O . ALA A 1 192 ? 1.058 8.747 -1.155 1.00 91.94 192 ALA A O 1
ATOM 1497 N N . LEU A 1 193 ? -0.031 10.703 -0.911 1.00 91.88 193 LEU A N 1
ATOM 1498 C CA . LEU A 1 193 ? 0.238 11.178 -2.269 1.00 91.88 193 LEU A CA 1
ATOM 1499 C C . LEU A 1 193 ? 1.741 11.341 -2.526 1.00 91.88 193 LEU A C 1
ATOM 1501 O O . LEU A 1 193 ? 2.244 10.862 -3.536 1.00 91.88 193 LEU A O 1
ATOM 1505 N N . GLY A 1 194 ? 2.476 11.935 -1.584 1.00 91.75 194 GLY A N 1
ATOM 1506 C CA . GLY A 1 194 ? 3.922 12.101 -1.701 1.00 91.75 194 GLY A CA 1
ATOM 1507 C C . GLY A 1 194 ? 4.686 10.772 -1.718 1.00 91.75 194 GLY A C 1
ATOM 1508 O O . GLY A 1 194 ? 5.726 10.675 -2.369 1.00 91.75 194 GLY A O 1
ATOM 1509 N N . ASN A 1 195 ? 4.196 9.732 -1.031 1.00 92.81 195 ASN A N 1
ATOM 1510 C CA . ASN A 1 195 ? 4.748 8.380 -1.149 1.00 92.81 195 ASN A CA 1
ATOM 1511 C C . ASN A 1 195 ? 4.487 7.801 -2.546 1.00 92.81 195 ASN A C 1
ATOM 1513 O O . ASN A 1 195 ? 5.438 7.365 -3.197 1.00 92.81 195 ASN A O 1
ATOM 1517 N N . TYR A 1 196 ? 3.246 7.863 -3.033 1.00 93.25 196 TYR A N 1
ATOM 1518 C CA . TYR A 1 196 ? 2.895 7.418 -4.383 1.00 93.25 196 TYR A CA 1
ATOM 1519 C C . TYR A 1 196 ? 3.760 8.093 -5.456 1.00 93.25 196 TYR A C 1
ATOM 1521 O O . TYR A 1 196 ? 4.440 7.404 -6.215 1.00 93.25 196 TYR A O 1
ATOM 1529 N N . GLU A 1 197 ? 3.805 9.427 -5.472 1.00 93.12 197 GLU A N 1
ATOM 1530 C CA . GLU A 1 197 ? 4.549 10.208 -6.466 1.00 93.12 197 GLU A CA 1
ATOM 1531 C C . GLU A 1 197 ? 6.044 9.882 -6.446 1.00 93.12 197 GLU A C 1
ATOM 1533 O O . GLU A 1 197 ? 6.651 9.680 -7.496 1.00 93.12 197 GLU A O 1
ATOM 1538 N N . ARG A 1 198 ? 6.645 9.762 -5.255 1.00 94.00 198 ARG A N 1
ATOM 1539 C CA . ARG A 1 198 ? 8.066 9.418 -5.108 1.00 94.00 198 ARG A CA 1
ATOM 1540 C C . ARG A 1 198 ? 8.384 8.045 -5.696 1.00 94.00 198 ARG A C 1
ATOM 1542 O O . ARG A 1 198 ? 9.389 7.898 -6.389 1.00 94.00 198 ARG A O 1
ATOM 1549 N N . HIS A 1 199 ? 7.569 7.037 -5.386 1.00 94.06 199 HIS A N 1
ATOM 1550 C CA . HIS A 1 199 ? 7.795 5.673 -5.860 1.00 94.06 199 HIS A CA 1
ATOM 1551 C C . HIS A 1 199 ? 7.502 5.543 -7.357 1.00 94.06 199 HIS A C 1
ATOM 1553 O O . HIS A 1 199 ? 8.318 4.967 -8.078 1.00 94.06 199 HIS A O 1
ATOM 1559 N N . LEU A 1 200 ? 6.415 6.152 -7.838 1.00 93.38 200 LEU A N 1
ATOM 1560 C CA . LEU A 1 200 ? 6.076 6.180 -9.257 1.00 93.38 200 LEU A CA 1
ATOM 1561 C C . LEU A 1 200 ? 7.175 6.862 -10.069 1.00 93.38 200 LEU A C 1
ATOM 1563 O O . LEU A 1 200 ? 7.606 6.326 -11.086 1.00 93.38 200 LEU A O 1
ATOM 1567 N N . GLU A 1 201 ? 7.664 8.015 -9.611 1.00 94.88 201 GLU A N 1
ATOM 1568 C CA . GLU A 1 201 ? 8.699 8.756 -10.323 1.00 94.88 201 GLU A CA 1
ATOM 1569 C C . GLU A 1 201 ? 10.022 7.992 -10.365 1.00 94.88 201 GLU A C 1
ATOM 1571 O O . GLU A 1 201 ? 10.636 7.871 -11.426 1.00 94.88 201 GLU A O 1
ATOM 1576 N N . ALA A 1 202 ? 10.448 7.421 -9.235 1.00 94.50 202 ALA A N 1
ATOM 1577 C CA . ALA A 1 202 ? 11.663 6.615 -9.181 1.00 94.50 202 ALA A CA 1
ATOM 1578 C C . ALA A 1 202 ? 11.583 5.401 -10.124 1.00 94.50 202 ALA A C 1
ATOM 1580 O O . ALA A 1 202 ? 12.541 5.107 -10.846 1.00 94.50 202 ALA A O 1
ATOM 1581 N N . PHE A 1 203 ? 10.428 4.730 -10.167 1.00 94.81 203 PHE A N 1
ATOM 1582 C CA . PHE A 1 203 ? 10.191 3.622 -11.084 1.00 94.81 203 PHE A CA 1
ATOM 1583 C C . PHE A 1 203 ? 10.160 4.077 -12.551 1.00 94.81 203 PHE A C 1
ATOM 1585 O O . PHE A 1 203 ? 10.855 3.506 -13.392 1.00 94.81 203 PHE A O 1
ATOM 1592 N N . ARG A 1 204 ? 9.430 5.151 -12.864 1.00 94.12 204 ARG A N 1
ATOM 1593 C CA . ARG A 1 204 ? 9.351 5.741 -14.208 1.00 94.12 204 ARG A CA 1
ATOM 1594 C C . ARG A 1 204 ? 10.734 6.099 -14.751 1.00 94.12 204 ARG A C 1
ATOM 1596 O O . ARG A 1 204 ? 11.057 5.763 -15.890 1.00 94.12 204 ARG A O 1
ATOM 1603 N N . GLN A 1 205 ? 11.578 6.726 -13.930 1.00 96.00 205 GLN A N 1
ATOM 1604 C CA . GLN A 1 205 ? 12.962 7.036 -14.296 1.00 96.00 205 GLN A CA 1
ATOM 1605 C C . GLN A 1 205 ? 13.791 5.782 -14.572 1.00 96.00 205 GLN A C 1
ATOM 1607 O O . GLN A 1 205 ? 14.602 5.781 -15.499 1.00 96.00 205 GLN A O 1
ATOM 1612 N N . PHE A 1 206 ? 13.615 4.717 -13.783 1.00 95.19 206 PHE A N 1
ATOM 1613 C CA . PHE A 1 206 ? 14.275 3.443 -14.049 1.00 95.19 206 PHE A CA 1
ATOM 1614 C C . PHE A 1 206 ? 13.848 2.876 -15.407 1.00 95.19 206 PHE A C 1
ATOM 1616 O O . PHE A 1 206 ? 14.714 2.614 -16.241 1.00 95.19 206 PHE A O 1
ATOM 1623 N N . VAL A 1 207 ? 12.541 2.761 -15.662 1.00 93.06 207 VAL A N 1
ATOM 1624 C CA . VAL A 1 207 ? 12.018 2.190 -16.912 1.00 93.06 207 VAL A CA 1
ATOM 1625 C C . VAL A 1 207 ? 12.485 2.999 -18.118 1.00 93.06 207 VAL A C 1
ATOM 1627 O O . VAL A 1 207 ? 13.017 2.422 -19.056 1.00 93.06 207 VAL A O 1
ATOM 1630 N N . HIS A 1 208 ? 12.402 4.332 -18.089 1.00 93.88 208 HIS A N 1
ATOM 1631 C CA . HIS A 1 208 ? 12.875 5.152 -19.210 1.00 93.88 208 HIS A CA 1
ATOM 1632 C C . HIS A 1 208 ? 14.376 5.026 -19.489 1.00 93.88 208 HIS A C 1
ATOM 1634 O O . HIS A 1 208 ? 14.780 5.187 -20.638 1.00 93.88 208 HIS A O 1
ATOM 1640 N N . ARG A 1 209 ? 15.205 4.751 -18.474 1.00 94.06 209 ARG A N 1
ATOM 1641 C CA . ARG A 1 209 ? 16.652 4.565 -18.663 1.00 94.06 209 ARG A CA 1
ATOM 1642 C C . ARG A 1 209 ? 17.013 3.151 -19.106 1.00 94.06 209 ARG A C 1
ATOM 1644 O O . ARG A 1 209 ? 17.859 2.998 -19.978 1.00 94.06 209 ARG A O 1
ATOM 1651 N N . ALA A 1 210 ? 16.421 2.137 -18.480 1.00 91.94 210 ALA A N 1
ATOM 1652 C CA . ALA A 1 210 ? 16.823 0.743 -18.653 1.00 91.94 210 ALA A CA 1
ATOM 1653 C C . ALA A 1 210 ? 16.003 0.008 -19.723 1.00 91.94 210 ALA A C 1
ATOM 1655 O O . ALA A 1 210 ? 16.545 -0.833 -20.434 1.00 91.94 210 ALA A O 1
ATOM 1656 N N . GLN A 1 211 ? 14.705 0.304 -19.830 1.00 87.81 211 GLN A N 1
ATOM 1657 C CA . GLN A 1 211 ? 13.749 -0.395 -20.698 1.00 87.81 211 GLN A CA 1
ATOM 1658 C C . GLN A 1 211 ? 12.674 0.571 -21.249 1.00 87.81 211 GLN A C 1
ATOM 1660 O O . GLN A 1 211 ? 11.488 0.415 -20.947 1.00 87.81 211 GLN A O 1
ATOM 1665 N N . PRO A 1 212 ? 13.037 1.600 -22.042 1.00 87.88 212 PRO A N 1
ATOM 1666 C CA . PRO A 1 212 ? 12.103 2.671 -22.399 1.00 87.88 212 PRO A CA 1
ATOM 1667 C C . PRO A 1 212 ? 10.827 2.189 -23.106 1.00 87.88 212 PRO A C 1
ATOM 1669 O O . PRO A 1 212 ? 9.756 2.763 -22.903 1.00 87.88 212 PRO A O 1
ATOM 1672 N N . SER A 1 213 ? 10.921 1.121 -23.904 1.00 88.25 213 SER A N 1
ATOM 1673 C CA . SER A 1 213 ? 9.782 0.496 -24.592 1.00 88.25 213 SER A CA 1
ATOM 1674 C C . SER A 1 213 ? 8.772 -0.149 -23.637 1.00 88.25 213 SER A C 1
ATOM 1676 O O . SER A 1 213 ? 7.606 -0.298 -23.999 1.00 88.25 213 SER A O 1
ATOM 1678 N N . ALA A 1 214 ? 9.181 -0.492 -22.413 1.00 88.38 214 ALA A N 1
ATOM 1679 C CA . ALA A 1 214 ? 8.332 -1.160 -21.436 1.00 88.38 214 ALA A CA 1
ATOM 1680 C C . ALA A 1 214 ? 7.366 -0.197 -20.722 1.00 88.38 214 ALA A C 1
ATOM 1682 O O . ALA A 1 214 ? 6.361 -0.640 -20.164 1.00 88.38 214 ALA A O 1
ATOM 1683 N N . TRP A 1 215 ? 7.605 1.123 -20.763 1.00 89.94 215 TRP A N 1
ATOM 1684 C CA . TRP A 1 215 ? 6.783 2.098 -20.028 1.00 89.94 215 TRP A CA 1
ATOM 1685 C C . TRP A 1 215 ? 5.298 2.017 -20.386 1.00 89.94 215 TRP A C 1
ATOM 1687 O O . TRP A 1 215 ? 4.458 1.983 -19.494 1.00 89.94 215 TRP A O 1
ATOM 1697 N N . GLY A 1 216 ? 4.966 1.911 -21.676 1.00 87.62 216 GLY A N 1
ATOM 1698 C CA . GLY A 1 216 ? 3.571 1.839 -22.124 1.00 87.62 216 GLY A CA 1
ATOM 1699 C C . GLY A 1 216 ? 2.823 0.578 -21.672 1.00 87.62 216 GLY A C 1
ATOM 1700 O O . GLY A 1 216 ? 1.595 0.543 -21.749 1.00 87.62 216 GLY A O 1
ATOM 1701 N N . TYR A 1 217 ? 3.533 -0.464 -21.232 1.00 87.50 217 TYR A N 1
ATOM 1702 C CA . TYR A 1 217 ? 2.943 -1.639 -20.591 1.00 87.50 217 TYR A CA 1
ATOM 1703 C C . TYR A 1 217 ? 2.762 -1.393 -19.089 1.00 87.50 217 TYR A C 1
ATOM 1705 O O . TYR A 1 217 ? 1.643 -1.478 -18.585 1.00 87.50 217 TYR A O 1
ATOM 1713 N N . TRP A 1 218 ? 3.839 -1.014 -18.397 1.00 87.56 218 TRP A N 1
ATOM 1714 C CA . TRP A 1 218 ? 3.853 -0.889 -16.938 1.00 87.56 218 TRP A CA 1
ATOM 1715 C C . TRP A 1 218 ? 3.030 0.278 -16.397 1.00 87.56 218 TRP A C 1
ATOM 1717 O O . TRP A 1 218 ? 2.477 0.173 -15.304 1.00 87.56 218 TRP A O 1
ATOM 1727 N N . SER A 1 219 ? 2.894 1.368 -17.157 1.00 88.50 219 SER A N 1
ATOM 1728 C CA . SER A 1 219 ? 2.127 2.538 -16.725 1.00 88.50 219 SER A CA 1
ATOM 1729 C C . SER A 1 219 ? 0.650 2.234 -16.459 1.00 88.50 219 SER A C 1
ATOM 1731 O O . SER A 1 219 ? 0.010 2.936 -15.686 1.00 88.50 219 SER A O 1
ATOM 1733 N N . ARG A 1 220 ? 0.114 1.157 -17.049 1.00 85.25 220 ARG A N 1
ATOM 1734 C CA . ARG A 1 220 ? -1.298 0.753 -16.937 1.00 85.25 220 ARG A CA 1
ATOM 1735 C C . ARG A 1 220 ? -1.682 0.233 -15.556 1.00 85.25 220 ARG A C 1
ATOM 1737 O O . ARG A 1 220 ? -2.870 0.139 -15.272 1.00 85.25 220 ARG A O 1
ATOM 1744 N N . PHE A 1 221 ? -0.707 -0.148 -14.731 1.00 85.00 221 PHE A N 1
ATOM 1745 C CA . PHE A 1 221 ? -0.950 -0.664 -13.380 1.00 85.00 221 PHE A CA 1
ATOM 1746 C C . PHE A 1 221 ? -0.989 0.437 -12.321 1.00 85.00 221 PHE A C 1
ATOM 1748 O O . PHE A 1 221 ? -1.338 0.167 -11.174 1.00 85.00 221 PHE A O 1
ATOM 1755 N N . PHE A 1 222 ? -0.643 1.670 -12.692 1.00 84.44 222 PHE A N 1
ATOM 1756 C CA . PHE A 1 222 ? -0.770 2.812 -11.805 1.00 84.44 222 PHE A CA 1
ATOM 1757 C C . PHE A 1 222 ? -2.116 3.472 -12.079 1.00 84.44 222 PHE A C 1
ATOM 1759 O O . PHE A 1 222 ? -2.312 3.992 -13.178 1.00 84.44 222 PHE A O 1
ATOM 1766 N N . PRO A 1 223 ? -3.059 3.449 -11.124 1.00 70.62 223 PRO A N 1
ATOM 1767 C CA . PRO A 1 223 ? -4.262 4.244 -11.278 1.00 70.62 223 PRO A CA 1
ATOM 1768 C C . PRO A 1 223 ? -3.854 5.715 -11.349 1.00 70.62 223 PRO A C 1
ATOM 1770 O O . PRO A 1 223 ? -3.007 6.160 -10.567 1.00 70.62 223 PRO A O 1
ATOM 1773 N N . GLU A 1 224 ? -4.471 6.475 -12.253 1.00 65.00 224 GLU A N 1
ATOM 1774 C CA . GLU A 1 224 ? -4.479 7.924 -12.096 1.00 65.00 224 GLU A CA 1
ATOM 1775 C C . GLU A 1 224 ? -5.114 8.233 -10.736 1.00 65.00 224 GLU A C 1
ATOM 1777 O O . GLU A 1 224 ? -6.075 7.560 -10.333 1.00 65.00 224 GLU A O 1
ATOM 1782 N N . PRO A 1 225 ? -4.610 9.221 -9.982 1.00 51.91 225 PRO A N 1
ATOM 1783 C CA . PRO A 1 225 ? -5.223 9.578 -8.720 1.00 51.91 225 PRO A CA 1
ATOM 1784 C C . PRO A 1 225 ? -6.713 9.879 -8.946 1.00 51.91 225 PRO A C 1
ATOM 1786 O O . PRO A 1 225 ? -7.056 10.903 -9.537 1.00 51.91 225 PRO A O 1
ATOM 1789 N N . GLY A 1 226 ? -7.603 9.027 -8.419 1.00 43.31 226 GLY A N 1
ATOM 1790 C CA . GLY A 1 226 ? -9.064 9.161 -8.547 1.00 43.31 226 GLY A CA 1
ATOM 1791 C C . GLY A 1 226 ? -9.747 8.115 -9.417 1.00 43.31 226 GLY A C 1
ATOM 1792 O O . GLY A 1 226 ? -10.960 7.949 -9.283 1.00 43.31 226 GLY A O 1
ATOM 1793 N N . ASP A 1 227 ? -8.992 7.380 -10.224 1.00 54.06 227 ASP A N 1
ATOM 1794 C CA . ASP A 1 227 ? -9.543 6.317 -11.047 1.00 54.06 227 ASP A CA 1
ATOM 1795 C C . ASP A 1 227 ? -9.666 5.004 -10.269 1.00 54.06 227 ASP A C 1
ATOM 1797 O O . ASP A 1 227 ? -8.917 4.751 -9.318 1.00 54.06 227 ASP A O 1
ATOM 1801 N N . PRO A 1 228 ? -10.617 4.134 -10.652 1.00 51.94 228 PRO A N 1
ATOM 1802 C CA . PRO A 1 228 ? -10.622 2.758 -10.200 1.00 51.94 228 PRO A CA 1
ATOM 1803 C C . PRO A 1 228 ? -9.272 2.094 -10.396 1.00 51.94 228 PRO A C 1
ATOM 1805 O O . PRO A 1 228 ? -8.689 2.194 -11.475 1.00 51.94 228 PRO A O 1
ATOM 1808 N N . PHE A 1 229 ? -8.839 1.314 -9.405 1.00 50.59 229 PHE A N 1
ATOM 1809 C CA . PHE A 1 229 ? -7.795 0.342 -9.675 1.00 50.59 229 PHE A CA 1
ATOM 1810 C C . PHE A 1 229 ? -8.259 -0.551 -10.834 1.00 50.59 229 PHE A C 1
ATOM 1812 O O . PHE A 1 229 ? -9.390 -1.062 -10.788 1.00 50.59 229 PHE A O 1
ATOM 1819 N N . PRO A 1 230 ? -7.452 -0.709 -11.890 1.00 53.09 230 PRO A N 1
ATOM 1820 C CA . PRO A 1 230 ? -7.893 -1.438 -13.058 1.00 53.09 230 PRO A CA 1
ATOM 1821 C C . PRO A 1 230 ? -8.106 -2.902 -12.657 1.00 53.09 230 PRO A C 1
ATOM 1823 O O . PRO A 1 230 ? -7.198 -3.579 -12.178 1.00 53.09 230 PRO A O 1
ATOM 1826 N N . SER A 1 231 ? -9.336 -3.396 -12.820 1.00 46.84 231 SER A N 1
ATOM 1827 C CA . SER A 1 231 ? -9.638 -4.825 -12.691 1.00 46.84 231 SER A CA 1
ATOM 1828 C C . SER A 1 231 ? -9.109 -5.538 -13.931 1.00 46.84 231 SER A C 1
ATOM 1830 O O . SER A 1 231 ? -9.853 -5.833 -14.864 1.00 46.84 231 SER A O 1
ATOM 1832 N N . ILE A 1 232 ? -7.794 -5.742 -13.978 1.00 50.31 232 ILE A N 1
ATOM 1833 C CA . ILE A 1 232 ? -7.137 -6.471 -15.058 1.00 50.31 232 ILE A CA 1
ATOM 1834 C C . ILE A 1 232 ? -7.305 -7.953 -14.745 1.00 50.31 232 ILE A C 1
ATOM 1836 O O . ILE A 1 232 ? -6.643 -8.492 -13.868 1.00 50.31 232 ILE A O 1
ATOM 1840 N N . THR A 1 233 ? -8.242 -8.602 -15.432 1.00 41.84 233 THR A N 1
ATOM 1841 C CA . THR A 1 233 ? -8.474 -10.053 -15.329 1.00 41.84 233 THR A CA 1
ATOM 1842 C C . THR A 1 233 ? -7.576 -10.857 -16.270 1.00 41.84 233 THR A C 1
ATOM 1844 O O . THR A 1 233 ? -7.455 -12.071 -16.123 1.00 41.84 233 THR A O 1
ATOM 1847 N N . THR A 1 234 ? -6.923 -10.187 -17.223 1.00 47.88 234 THR A N 1
ATOM 1848 C CA . THR A 1 234 ? -5.946 -10.763 -18.152 1.00 47.88 234 THR A CA 1
ATOM 1849 C C . THR A 1 234 ? -4.855 -9.745 -18.447 1.00 47.88 234 THR A C 1
ATOM 1851 O O . THR A 1 234 ? -5.145 -8.672 -18.983 1.00 47.88 234 THR A O 1
ATOM 1854 N N . PHE A 1 235 ? -3.602 -10.079 -18.143 1.00 52.84 235 PHE A N 1
ATOM 1855 C CA . PHE A 1 235 ? -2.474 -9.256 -18.565 1.00 52.84 235 PHE A CA 1
ATOM 1856 C C . PHE A 1 235 ? -2.249 -9.426 -20.067 1.00 52.84 235 PHE A C 1
ATOM 1858 O O . PHE A 1 235 ? -2.162 -10.564 -20.537 1.00 52.84 235 PHE A O 1
ATOM 1865 N N . PRO A 1 236 ? -2.136 -8.334 -20.843 1.00 59.41 236 PRO A N 1
ATOM 1866 C CA . PRO A 1 236 ? -1.543 -8.452 -22.164 1.00 59.41 236 PRO A CA 1
ATOM 1867 C C . PRO A 1 236 ? -0.115 -9.010 -22.019 1.00 59.41 236 PRO A C 1
ATOM 1869 O O . PRO A 1 236 ? 0.508 -8.804 -20.976 1.00 59.41 236 PRO A O 1
ATOM 1872 N N . PRO A 1 237 ? 0.419 -9.722 -23.024 1.00 61.84 237 PRO A N 1
ATOM 1873 C CA . PRO A 1 237 ? 1.804 -10.170 -22.971 1.00 61.84 237 PRO A CA 1
ATOM 1874 C C . PRO A 1 237 ? 2.725 -8.963 -22.769 1.00 61.84 237 PRO A C 1
ATOM 1876 O O . PRO A 1 237 ? 2.538 -7.917 -23.402 1.00 61.84 237 PRO A O 1
ATOM 1879 N N . ALA A 1 238 ? 3.701 -9.109 -21.871 1.00 61.66 238 ALA A N 1
ATOM 1880 C CA . ALA A 1 238 ? 4.748 -8.113 -21.709 1.00 61.66 238 ALA A CA 1
ATOM 1881 C C . ALA A 1 238 ? 5.487 -7.932 -23.056 1.00 61.66 238 ALA A C 1
ATOM 1883 O O . ALA A 1 238 ? 5.604 -8.898 -23.820 1.00 61.66 238 ALA A O 1
ATOM 1884 N N . PRO A 1 239 ? 5.962 -6.717 -23.389 1.00 67.50 239 PRO A N 1
ATOM 1885 C CA . PRO A 1 239 ? 6.760 -6.504 -24.594 1.00 67.50 239 PRO A CA 1
ATOM 1886 C C . PRO A 1 239 ? 7.972 -7.446 -24.613 1.00 67.50 239 PRO A C 1
ATOM 1888 O O . PRO A 1 239 ? 8.552 -7.702 -23.558 1.00 67.50 239 PRO A O 1
ATOM 1891 N N . GLU A 1 240 ? 8.391 -7.931 -25.786 1.00 60.69 240 GLU A N 1
ATOM 1892 C CA . GLU A 1 240 ? 9.595 -8.771 -25.897 1.00 60.69 240 GLU A CA 1
ATOM 1893 C C . GLU A 1 240 ? 10.798 -8.109 -25.202 1.00 60.69 240 GLU A C 1
ATOM 1895 O O . GLU A 1 240 ? 11.091 -6.931 -25.417 1.00 60.69 240 GLU A O 1
ATOM 1900 N N . GLY A 1 241 ? 11.475 -8.866 -24.332 1.00 59.69 241 GLY A N 1
ATOM 1901 C CA . GLY A 1 241 ? 12.597 -8.372 -23.527 1.00 59.69 241 GLY A CA 1
ATOM 1902 C C . GLY A 1 241 ? 12.207 -7.581 -22.271 1.00 59.69 241 GLY A C 1
ATOM 1903 O O . GLY A 1 241 ? 13.099 -7.103 -21.572 1.00 59.69 241 GLY A O 1
ATOM 1904 N N . SER A 1 242 ? 10.911 -7.451 -21.967 1.00 54.00 242 SER A N 1
ATOM 1905 C CA . SER A 1 242 ? 10.436 -6.978 -20.662 1.00 54.00 242 SER A CA 1
ATOM 1906 C C . SER A 1 242 ? 10.317 -8.163 -19.692 1.00 54.00 242 SER A C 1
ATOM 1908 O O . SER A 1 242 ? 9.836 -9.220 -20.110 1.00 54.00 242 SER A O 1
ATOM 1910 N N . PRO A 1 243 ? 10.779 -8.014 -18.442 1.00 53.88 243 PRO A N 1
ATOM 1911 C CA . PRO A 1 243 ? 10.684 -9.054 -17.426 1.00 53.88 243 PRO A CA 1
ATOM 1912 C C . PRO A 1 243 ? 9.264 -9.261 -16.898 1.00 53.88 243 PRO A C 1
ATOM 1914 O O . PRO A 1 243 ? 8.422 -8.352 -17.076 1.00 53.88 243 PRO A O 1
#